Protein AF-A0A969L079-F1 (afdb_monomer_lite)

Structure (mmCIF, N/CA/C/O backbone):
data_AF-A0A969L079-F1
#
_entry.id   AF-A0A969L079-F1
#
loop_
_atom_site.group_PDB
_atom_site.id
_atom_site.type_symbol
_atom_site.label_atom_id
_atom_site.label_alt_id
_atom_site.label_comp_id
_atom_site.label_asym_id
_atom_site.label_entity_id
_atom_site.label_seq_id
_atom_site.pdbx_PDB_ins_code
_atom_site.Cartn_x
_atom_site.Cartn_y
_atom_site.Cartn_z
_atom_site.occupancy
_atom_site.B_iso_or_equiv
_atom_site.auth_seq_id
_atom_site.auth_comp_id
_atom_site.auth_asym_id
_atom_site.auth_atom_id
_atom_site.pdbx_PDB_model_num
ATOM 1 N N . MET A 1 1 ? -13.160 13.237 9.198 1.00 86.50 1 MET A N 1
ATOM 2 C CA . MET A 1 1 ? -13.424 11.814 9.521 1.00 86.50 1 MET A CA 1
ATOM 3 C C . MET A 1 1 ? -12.553 11.489 10.714 1.00 86.50 1 MET A C 1
ATOM 5 O O . MET A 1 1 ? -11.374 11.821 10.632 1.00 86.50 1 MET A O 1
ATOM 9 N N . PRO A 1 2 ? -13.102 10.899 11.785 1.00 93.31 2 PRO A N 1
ATOM 10 C CA . PRO A 1 2 ? -12.310 10.547 12.954 1.00 93.31 2 PRO A CA 1
ATOM 11 C C . PRO A 1 2 ? -11.248 9.489 12.620 1.00 93.31 2 PRO A C 1
ATOM 13 O O . PRO A 1 2 ? -11.439 8.665 11.723 1.00 93.31 2 PRO A O 1
ATOM 16 N N . VAL A 1 3 ? -10.134 9.526 13.346 1.00 96.81 3 VAL A N 1
ATOM 17 C CA . VAL A 1 3 ? -8.986 8.627 13.239 1.00 96.81 3 VAL A CA 1
ATOM 18 C C . VAL A 1 3 ? -8.721 8.031 14.616 1.00 96.81 3 VAL A C 1
ATOM 20 O O . VAL A 1 3 ? -8.557 8.751 15.597 1.00 96.81 3 VAL A O 1
ATOM 23 N N . LEU A 1 4 ? -8.654 6.704 14.679 1.00 97.19 4 LEU A N 1
ATOM 24 C CA . LEU A 1 4 ? -8.263 5.972 15.875 1.00 97.19 4 LEU A CA 1
ATOM 25 C C . LEU A 1 4 ? -6.867 5.373 15.673 1.00 97.19 4 LEU A C 1
ATOM 27 O O . LEU A 1 4 ? -6.672 4.514 14.813 1.00 97.19 4 LEU A O 1
ATOM 31 N N . GLY A 1 5 ? -5.904 5.820 16.474 1.00 97.12 5 GLY A N 1
ATOM 32 C CA . GLY A 1 5 ? -4.627 5.151 16.674 1.00 97.12 5 GLY A CA 1
ATOM 33 C C . GLY A 1 5 ? -4.773 4.025 17.697 1.00 97.12 5 GLY A C 1
ATOM 34 O O . GLY A 1 5 ? -5.276 4.241 18.799 1.00 97.12 5 GLY A O 1
ATOM 35 N N . VAL A 1 6 ? -4.330 2.825 17.328 1.00 96.50 6 VAL A N 1
ATOM 36 C CA . VAL A 1 6 ? -4.337 1.641 18.193 1.00 96.50 6 VAL A CA 1
ATOM 37 C C . VAL A 1 6 ? -2.905 1.161 18.364 1.00 96.50 6 VAL A C 1
ATOM 39 O O . VAL A 1 6 ? -2.195 0.990 17.374 1.00 96.50 6 VAL A O 1
ATOM 42 N N . GLU A 1 7 ? -2.489 0.962 19.607 1.00 95.44 7 GLU A N 1
ATOM 43 C CA . GLU A 1 7 ? -1.141 0.522 19.969 1.00 95.44 7 GLU A CA 1
ATOM 44 C C . GLU A 1 7 ? -1.233 -0.466 21.136 1.00 95.44 7 GLU A C 1
ATOM 46 O O . GLU A 1 7 ? -2.095 -0.317 22.002 1.00 95.44 7 GLU A O 1
ATOM 51 N N . ILE A 1 8 ? -0.388 -1.499 21.126 1.00 93.25 8 ILE A N 1
ATOM 52 C CA . ILE A 1 8 ? -0.413 -2.590 22.110 1.00 93.25 8 ILE A CA 1
ATOM 53 C C . ILE A 1 8 ? 0.400 -2.247 23.360 1.00 93.25 8 ILE A C 1
ATOM 55 O O . ILE A 1 8 ? 0.169 -2.815 24.425 1.00 93.25 8 ILE A O 1
ATOM 59 N N . ASP A 1 9 ? 1.338 -1.312 23.228 1.00 95.25 9 ASP A N 1
ATOM 60 C CA . ASP A 1 9 ? 2.173 -0.820 24.314 1.00 95.25 9 ASP A CA 1
ATOM 61 C C . ASP A 1 9 ? 1.493 0.363 25.044 1.00 95.25 9 ASP A C 1
ATOM 63 O O . ASP A 1 9 ? 1.302 1.434 24.450 1.00 95.25 9 ASP A O 1
ATOM 67 N N . PRO A 1 10 ? 1.137 0.216 26.336 1.00 97.25 10 PRO A N 1
ATOM 68 C CA . PRO A 1 10 ? 0.468 1.269 27.094 1.00 97.25 10 PRO A CA 1
ATOM 69 C C . PRO A 1 10 ? 1.315 2.535 27.271 1.00 97.25 10 PRO A C 1
ATOM 71 O O . PRO A 1 10 ? 0.745 3.627 27.305 1.00 97.25 10 PRO A O 1
ATOM 74 N N . GLU A 1 11 ? 2.646 2.436 27.336 1.00 98.12 11 GLU A N 1
ATOM 75 C CA . GLU A 1 11 ? 3.514 3.614 27.456 1.00 98.12 11 GLU A CA 1
ATOM 76 C C . GLU A 1 11 ? 3.496 4.432 26.164 1.00 98.12 11 GLU A C 1
ATOM 78 O O . GLU A 1 11 ? 3.397 5.661 26.190 1.00 98.12 11 GLU A O 1
ATOM 83 N N . ARG A 1 12 ? 3.508 3.760 25.007 1.00 97.44 12 ARG A N 1
ATOM 84 C CA . ARG A 1 12 ? 3.386 4.438 23.707 1.00 97.44 12 ARG A CA 1
ATOM 85 C C . ARG A 1 12 ? 2.024 5.090 23.523 1.00 97.44 12 ARG A C 1
ATOM 87 O O . ARG A 1 12 ? 1.959 6.193 22.984 1.00 97.44 12 ARG A O 1
ATOM 94 N N . VAL A 1 13 ? 0.950 4.453 23.996 1.00 98.00 13 VAL A N 1
ATOM 95 C CA . VAL A 1 13 ? -0.383 5.076 24.017 1.00 98.00 13 VAL A CA 1
ATOM 96 C C . VAL A 1 13 ? -0.358 6.333 24.882 1.00 98.00 13 VAL A C 1
ATOM 98 O O . VAL A 1 13 ? -0.816 7.378 24.426 1.00 98.00 13 VAL A O 1
ATOM 101 N N . ALA A 1 14 ? 0.210 6.267 26.090 1.00 98.12 14 ALA A N 1
ATOM 102 C CA . ALA A 1 14 ? 0.326 7.419 26.981 1.00 98.12 14 ALA A CA 1
ATOM 103 C C . ALA A 1 14 ? 1.116 8.574 26.339 1.00 98.12 14 ALA A C 1
ATOM 105 O O . ALA A 1 14 ? 0.665 9.717 26.389 1.00 98.12 14 ALA A O 1
ATOM 106 N N . HIS A 1 15 ? 2.230 8.284 25.660 1.00 98.25 15 HIS A N 1
ATOM 107 C CA . HIS A 1 15 ? 2.995 9.284 24.905 1.00 98.25 15 HIS A CA 1
ATOM 108 C C . HIS A 1 15 ? 2.244 9.860 23.697 1.00 98.25 15 HIS A C 1
ATOM 110 O O . HIS A 1 15 ? 2.542 10.976 23.274 1.00 98.25 15 HIS A O 1
ATOM 116 N N . ALA A 1 16 ? 1.280 9.127 23.135 1.00 97.69 16 ALA A N 1
ATOM 117 C CA . ALA A 1 16 ? 0.459 9.601 22.027 1.00 97.69 16 ALA A CA 1
ATOM 118 C C . ALA A 1 16 ? -0.700 10.506 22.483 1.00 97.69 16 ALA A C 1
ATOM 120 O O . ALA A 1 16 ? -1.115 11.378 21.721 1.00 97.69 16 ALA A O 1
ATOM 121 N N . GLN A 1 17 ? -1.198 10.351 23.719 1.00 97.88 17 GLN A N 1
ATOM 122 C CA . GLN A 1 17 ? -2.367 11.100 24.206 1.00 97.88 17 GLN A CA 1
ATOM 123 C C . GLN A 1 17 ? -2.266 12.631 24.087 1.00 97.88 17 GLN A C 1
ATOM 125 O O . GLN A 1 17 ? -3.273 13.240 23.729 1.00 97.88 17 GLN A O 1
ATOM 130 N N . PRO A 1 18 ? -1.109 13.288 24.307 1.00 98.31 18 PRO A N 1
ATOM 131 C CA . PRO A 1 18 ? -0.985 14.735 24.110 1.00 98.31 18 PRO A CA 1
ATOM 132 C C . PRO A 1 18 ? -1.272 15.218 22.679 1.00 98.31 18 PRO A C 1
ATOM 134 O O . PRO A 1 18 ? -1.503 16.407 22.478 1.00 98.31 18 PRO A O 1
ATOM 137 N N . TYR A 1 19 ? -1.246 14.319 21.690 1.00 97.75 19 TYR A N 1
ATOM 138 C CA . TYR A 1 19 ? -1.546 14.613 20.287 1.00 97.75 19 TYR A CA 1
ATOM 139 C C . TYR A 1 19 ? -2.993 14.274 19.896 1.00 97.75 19 TYR A C 1
ATOM 141 O O . TYR A 1 19 ? -3.340 14.371 18.719 1.00 97.75 19 TYR A O 1
ATOM 149 N N . ALA A 1 20 ? -3.824 13.829 20.844 1.00 97.88 20 ALA A N 1
ATOM 150 C CA . ALA A 1 20 ? -5.244 13.615 20.606 1.00 97.88 20 ALA A CA 1
ATOM 151 C C . ALA A 1 20 ? -5.965 14.956 20.394 1.00 97.88 20 ALA A C 1
ATOM 153 O O . ALA A 1 20 ? -5.613 15.977 20.986 1.00 97.88 20 ALA A O 1
ATOM 154 N N . ASP A 1 21 ? -7.003 14.943 19.565 1.00 96.69 21 ASP A N 1
ATOM 155 C CA . ASP A 1 21 ? -7.842 16.109 19.301 1.00 96.69 21 ASP A CA 1
ATOM 156 C C . ASP A 1 21 ? -9.308 15.693 19.099 1.00 96.69 21 ASP A C 1
ATOM 158 O O . ASP A 1 21 ? -9.695 14.554 19.354 1.00 96.69 21 ASP A O 1
ATOM 162 N N . ALA A 1 22 ? -10.154 16.620 18.642 1.00 94.19 22 ALA A N 1
ATOM 163 C CA . ALA A 1 22 ? -11.579 16.362 18.433 1.00 94.19 22 ALA A CA 1
ATOM 164 C C . ALA A 1 22 ? -11.879 15.238 17.416 1.00 94.19 22 ALA A C 1
ATOM 166 O O . ALA A 1 22 ? -12.997 14.727 17.382 1.00 94.19 22 ALA A O 1
ATOM 167 N N . GLN A 1 23 ? -10.920 14.878 16.559 1.00 94.88 23 GLN A N 1
ATOM 168 C CA . GLN A 1 23 ? -11.058 13.825 15.554 1.00 94.88 23 GLN A CA 1
ATOM 169 C C . GLN A 1 23 ? -10.020 12.706 15.699 1.00 94.88 23 GLN A C 1
ATOM 171 O O . GLN A 1 23 ? -10.188 11.679 15.049 1.00 94.88 23 GLN A O 1
ATOM 176 N N . THR A 1 24 ? -8.984 12.864 16.516 1.00 97.19 24 THR A N 1
ATOM 177 C CA . THR A 1 24 ? -7.870 11.922 16.643 1.00 97.19 24 THR A CA 1
ATOM 178 C C . THR A 1 24 ? -7.829 11.345 18.046 1.00 97.19 24 THR A C 1
ATOM 180 O O . THR A 1 24 ? -7.663 12.071 19.022 1.00 97.19 24 THR A O 1
ATOM 183 N N . PHE A 1 25 ? -7.933 10.024 18.141 1.00 96.88 25 PHE A N 1
ATOM 184 C CA . PHE A 1 25 ? -7.983 9.294 19.404 1.00 96.88 25 PHE A CA 1
ATOM 185 C C . PHE A 1 25 ? -6.863 8.260 19.462 1.00 96.88 25 PHE A C 1
ATOM 187 O O . PHE A 1 25 ? -6.510 7.681 18.436 1.00 96.88 25 PHE A O 1
ATOM 194 N N . PHE A 1 26 ? -6.362 7.961 20.660 1.00 98.00 26 PHE A N 1
ATOM 195 C CA . PHE A 1 26 ? -5.399 6.881 20.883 1.00 98.00 26 PHE A CA 1
ATOM 196 C C . PHE A 1 26 ? -5.917 5.921 21.947 1.00 98.00 26 PHE A C 1
ATOM 198 O O . PHE A 1 26 ? -6.342 6.348 23.024 1.00 98.00 26 PHE A O 1
ATOM 205 N N . ARG A 1 27 ? -5.902 4.619 21.648 1.00 97.69 27 ARG A N 1
ATOM 206 C CA . ARG A 1 27 ? -6.380 3.578 22.564 1.00 97.69 27 ARG A CA 1
ATOM 207 C C . ARG A 1 27 ? -5.451 2.374 22.578 1.00 97.69 27 ARG A C 1
ATOM 209 O O . ARG A 1 27 ? -4.903 1.982 21.550 1.00 97.69 27 ARG A O 1
ATOM 216 N N . LEU A 1 28 ? -5.338 1.771 23.757 1.00 97.38 28 LEU A N 1
ATOM 217 C CA . LEU A 1 28 ? -4.648 0.503 23.950 1.00 97.38 28 LEU A CA 1
ATOM 218 C C . LEU A 1 28 ? -5.419 -0.620 23.249 1.00 97.38 28 LEU A C 1
ATOM 220 O O . LEU A 1 28 ? -6.615 -0.792 23.487 1.00 97.38 28 LEU A O 1
ATOM 224 N N . GLY A 1 29 ? -4.744 -1.382 22.395 1.00 93.50 29 GLY A N 1
ATOM 225 C CA . GLY A 1 29 ? -5.343 -2.510 21.693 1.00 93.50 29 GLY A CA 1
ATOM 226 C C . GLY A 1 29 ? -4.406 -3.171 20.687 1.00 93.50 29 GLY A C 1
ATOM 227 O O . GLY A 1 29 ? -3.268 -2.761 20.491 1.00 93.50 29 GLY A O 1
ATOM 228 N N . GLY A 1 30 ? -4.906 -4.212 20.028 1.00 89.06 30 GLY A N 1
ATOM 229 C CA . GLY A 1 30 ? -4.181 -4.941 18.985 1.00 89.06 30 GLY A CA 1
ATOM 230 C C . GLY A 1 30 ? -5.127 -5.330 17.857 1.00 89.06 30 GLY A C 1
ATOM 231 O O . GLY A 1 30 ? -5.983 -4.542 17.468 1.00 89.06 30 GLY A O 1
ATOM 232 N N . PHE A 1 31 ? -5.042 -6.568 17.365 1.00 87.50 31 PHE A N 1
ATOM 233 C CA . PHE A 1 31 ? -5.982 -7.066 16.347 1.00 87.50 31 PHE A CA 1
ATOM 234 C C . PHE A 1 31 ? -7.429 -7.207 16.847 1.00 87.50 31 PHE A C 1
ATOM 236 O O . PHE A 1 31 ? -8.354 -7.259 16.042 1.00 87.50 31 PHE A O 1
ATOM 243 N N . ASN A 1 32 ? -7.636 -7.252 18.166 1.00 88.62 32 ASN A N 1
ATOM 244 C CA . ASN A 1 32 ? -8.938 -7.001 18.778 1.00 88.62 32 ASN A CA 1
ATOM 245 C C . ASN A 1 32 ? -9.073 -5.483 18.970 1.00 88.62 32 ASN A C 1
ATOM 247 O O . ASN A 1 32 ? -8.530 -4.937 19.934 1.00 88.62 32 ASN A O 1
ATOM 251 N N . LEU A 1 33 ? -9.699 -4.800 18.007 1.00 91.94 33 LEU A N 1
ATOM 252 C CA . LEU A 1 33 ? -9.734 -3.338 18.003 1.00 91.94 33 LEU A CA 1
ATOM 253 C C . LEU A 1 33 ? -10.554 -2.798 19.189 1.00 91.94 33 LEU A C 1
ATOM 255 O O . LEU A 1 33 ? -11.664 -3.283 19.425 1.00 91.94 33 LEU A O 1
ATOM 259 N N . PRO A 1 34 ? -10.075 -1.751 19.886 1.00 94.88 34 PRO A N 1
ATOM 260 C CA . PRO A 1 34 ? -10.764 -1.131 21.016 1.00 94.88 34 PRO A CA 1
ATOM 261 C C . PRO A 1 34 ? -11.832 -0.132 20.536 1.00 94.88 34 PRO A C 1
ATOM 263 O O . PRO A 1 34 ? -11.814 1.052 20.899 1.00 94.88 34 PRO A O 1
ATOM 266 N N . LEU A 1 35 ? -12.733 -0.595 19.666 1.00 94.38 35 LEU A N 1
ATOM 267 C CA . LEU A 1 35 ? -13.869 0.198 19.208 1.00 94.38 35 LEU A CA 1
ATOM 268 C C . LEU A 1 35 ? -14.876 0.376 20.346 1.00 94.38 35 LEU A C 1
ATOM 270 O O . LEU A 1 35 ? -15.144 -0.544 21.118 1.00 94.38 35 LEU A O 1
ATOM 274 N N . GLN A 1 36 ? -15.420 1.579 20.446 1.00 94.19 36 GLN A N 1
ATOM 275 C CA . GLN A 1 36 ? -16.371 1.988 21.471 1.00 94.19 36 GLN A CA 1
ATOM 276 C C . GLN A 1 36 ? -17.714 2.356 20.834 1.00 94.19 36 GLN A C 1
ATOM 278 O O . GLN A 1 36 ? -17.947 2.139 19.645 1.00 94.19 36 GLN A O 1
ATOM 283 N N . LYS A 1 37 ? -18.622 2.894 21.645 1.00 92.44 37 LYS A N 1
ATOM 284 C CA . LYS A 1 37 ? -19.821 3.574 21.163 1.00 92.44 37 LYS A CA 1
ATOM 285 C C . LYS A 1 37 ? -19.599 5.079 21.236 1.00 92.44 37 LYS A C 1
ATOM 287 O O . LYS A 1 37 ? -19.011 5.566 22.201 1.00 92.44 37 LYS A O 1
ATOM 292 N N . TRP A 1 38 ? -20.087 5.799 20.238 1.00 88.44 38 TRP A N 1
ATOM 293 C CA . TRP A 1 38 ? -20.187 7.252 20.269 1.00 88.44 38 TRP A CA 1
ATOM 294 C C . TRP A 1 38 ? -21.183 7.712 21.354 1.00 88.44 38 TRP A C 1
ATOM 296 O O . TRP A 1 38 ? -21.995 6.905 21.818 1.00 88.44 38 TRP A O 1
ATOM 306 N N . PRO A 1 39 ? -21.168 9.000 21.764 1.00 88.69 39 PRO A N 1
ATOM 307 C CA . PRO A 1 39 ? -22.106 9.529 22.763 1.00 88.69 39 PRO A CA 1
ATOM 308 C C . PRO A 1 39 ? -23.590 9.362 22.403 1.00 88.69 39 PRO A C 1
ATOM 310 O O . PRO A 1 39 ? -24.433 9.306 23.291 1.00 88.69 39 PRO A O 1
ATOM 313 N N . ASP A 1 40 ? -23.909 9.256 21.111 1.00 91.81 40 ASP A N 1
ATOM 314 C CA . ASP A 1 40 ? -25.256 8.983 20.595 1.00 91.81 40 ASP A CA 1
ATOM 315 C C . ASP A 1 40 ? -25.659 7.492 20.668 1.00 91.81 40 ASP A C 1
ATOM 317 O O . ASP A 1 40 ? -26.755 7.113 20.253 1.00 91.81 40 ASP A O 1
ATOM 321 N N . GLY A 1 41 ? -24.782 6.635 21.199 1.00 92.56 41 GLY A N 1
ATOM 322 C CA . GLY A 1 41 ? -24.996 5.202 21.378 1.00 92.56 41 GLY A CA 1
ATOM 323 C C . GLY A 1 41 ? -24.653 4.339 20.161 1.00 92.56 41 GLY A C 1
ATOM 324 O O . GLY A 1 41 ? -24.681 3.108 20.285 1.00 92.56 41 GLY A O 1
ATOM 325 N N . GLN A 1 42 ? -24.301 4.929 19.015 1.00 91.12 42 GLN A N 1
ATOM 326 C CA . GLN A 1 42 ? -23.922 4.172 17.820 1.00 91.12 42 GLN A CA 1
ATOM 327 C C . GLN A 1 42 ? -22.535 3.537 17.983 1.00 91.12 42 GLN A C 1
ATOM 329 O O . GLN A 1 42 ? -21.631 4.177 18.524 1.00 91.12 42 GLN A O 1
ATOM 334 N N . PRO A 1 43 ? -22.319 2.292 17.520 1.00 90.75 43 PRO A N 1
ATOM 335 C CA . PRO A 1 43 ? -20.993 1.694 17.534 1.00 90.75 43 PRO A CA 1
ATOM 336 C C . PRO A 1 43 ? -20.061 2.444 16.580 1.00 90.75 43 PRO A C 1
ATOM 338 O O . PRO A 1 43 ? -20.444 2.857 15.482 1.00 90.75 43 PRO A O 1
ATOM 341 N N . GLU A 1 44 ? -18.807 2.584 16.979 1.00 93.44 44 GLU A N 1
ATOM 342 C CA . GLU A 1 44 ? -17.754 2.989 16.065 1.00 93.44 44 GLU A CA 1
ATOM 343 C C . GLU A 1 44 ? -17.583 1.958 14.952 1.00 93.44 44 GLU A C 1
ATOM 345 O O . GLU A 1 44 ? -17.724 0.751 15.151 1.00 93.44 44 GLU A O 1
ATOM 350 N N . THR A 1 45 ? -17.250 2.443 13.760 1.00 90.62 45 THR A N 1
ATOM 351 C CA . THR A 1 45 ? -17.076 1.607 12.574 1.00 90.62 45 THR A CA 1
ATOM 352 C C . THR A 1 45 ? -15.831 2.029 11.808 1.00 90.62 45 THR A C 1
ATOM 354 O O . THR A 1 45 ? -15.450 3.202 11.806 1.00 90.62 45 THR A O 1
ATOM 357 N N . VAL A 1 46 ? -15.174 1.076 11.142 1.00 95.19 46 VAL A N 1
ATOM 358 C CA . VAL A 1 46 ? -13.935 1.336 10.400 1.00 95.19 46 VAL A CA 1
ATOM 359 C C . VAL A 1 46 ? -14.210 1.296 8.904 1.00 95.19 46 VAL A C 1
ATOM 361 O O . VAL A 1 46 ? -14.584 0.266 8.360 1.00 95.19 46 VAL A O 1
ATOM 364 N N . ARG A 1 47 ? -14.001 2.406 8.192 1.00 96.12 47 ARG A N 1
ATOM 365 C CA . ARG A 1 47 ? -14.117 2.433 6.718 1.00 96.12 47 ARG A CA 1
ATOM 366 C C . ARG A 1 47 ? -12.779 2.219 6.005 1.00 96.12 47 ARG A C 1
ATOM 368 O O . ARG A 1 47 ? -12.752 1.791 4.853 1.00 96.12 47 ARG A O 1
ATOM 375 N N . LEU A 1 48 ? -11.680 2.540 6.681 1.00 97.06 48 LEU A N 1
ATOM 376 C CA . LEU A 1 48 ? -10.316 2.396 6.194 1.00 97.06 48 LEU A CA 1
ATOM 377 C C . LEU A 1 48 ? -9.408 2.055 7.374 1.00 97.06 48 LEU A C 1
ATOM 379 O O . LEU A 1 48 ? -9.419 2.756 8.382 1.00 97.06 48 LEU A O 1
ATOM 383 N N . MET A 1 49 ? -8.593 1.024 7.210 1.00 96.19 49 MET A N 1
ATOM 384 C CA . MET A 1 49 ? -7.564 0.623 8.156 1.00 96.19 49 MET A CA 1
ATOM 385 C C . MET A 1 49 ? -6.192 0.704 7.498 1.00 96.19 49 MET A C 1
ATOM 387 O O . MET A 1 49 ? -6.025 0.284 6.355 1.00 96.19 49 MET A O 1
ATOM 391 N N . ARG A 1 50 ? -5.202 1.219 8.229 1.00 95.81 50 ARG A N 1
ATOM 392 C CA . ARG A 1 50 ? -3.796 1.219 7.815 1.00 95.81 50 ARG A CA 1
ATOM 393 C C . ARG A 1 50 ? -2.966 0.453 8.840 1.00 95.81 50 ARG A C 1
ATOM 395 O O . ARG A 1 50 ? -2.868 0.900 9.977 1.00 95.81 50 ARG A O 1
ATOM 402 N N . ALA A 1 51 ? -2.318 -0.629 8.419 1.00 93.25 51 ALA A N 1
ATOM 403 C CA . ALA A 1 51 ? -1.468 -1.463 9.266 1.00 93.25 51 ALA A CA 1
ATOM 404 C C . ALA A 1 51 ? -0.078 -1.612 8.631 1.00 93.25 51 ALA A C 1
ATOM 406 O O . ALA A 1 51 ? 0.121 -2.429 7.738 1.00 93.25 51 ALA A O 1
ATOM 407 N N . PHE A 1 52 ? 0.889 -0.799 9.062 1.00 93.62 52 PHE A N 1
ATOM 408 C CA . PHE A 1 52 ? 2.257 -0.844 8.534 1.00 93.62 52 PHE A CA 1
ATOM 409 C C . PHE A 1 52 ? 3.220 -1.427 9.558 1.00 93.62 52 PHE A C 1
ATOM 411 O O . PHE A 1 52 ? 3.209 -1.016 10.713 1.00 93.62 52 PHE A O 1
ATOM 418 N N . ASN A 1 53 ? 4.080 -2.347 9.118 1.00 91.19 53 ASN A N 1
ATOM 419 C CA . ASN A 1 53 ? 5.140 -2.969 9.923 1.00 91.19 53 ASN A CA 1
ATOM 420 C C . ASN A 1 53 ? 4.642 -3.790 11.130 1.00 91.19 53 ASN A C 1
ATOM 422 O O . ASN A 1 53 ? 5.455 -4.230 11.935 1.00 91.19 53 ASN A O 1
ATOM 426 N N . VAL A 1 54 ? 3.334 -4.042 11.229 1.00 86.06 54 VAL A N 1
ATOM 427 C CA . VAL A 1 54 ? 2.715 -4.770 12.349 1.00 86.06 54 VAL A CA 1
ATOM 428 C C . VAL A 1 54 ? 2.912 -6.285 12.212 1.00 86.06 54 VAL A C 1
ATOM 430 O O . VAL A 1 54 ? 3.181 -6.975 13.187 1.00 86.06 54 VAL A O 1
ATOM 433 N N . LEU A 1 55 ? 2.810 -6.818 10.992 1.00 76.19 55 LEU A N 1
ATOM 434 C CA . LEU A 1 55 ? 2.678 -8.266 10.762 1.00 76.19 55 LEU A CA 1
ATOM 435 C C . LEU A 1 55 ? 3.994 -8.997 10.510 1.00 76.19 55 LEU A C 1
ATOM 437 O O . LEU A 1 55 ? 4.007 -10.218 10.409 1.00 76.19 55 LEU A O 1
ATOM 441 N N . ARG A 1 56 ? 5.114 -8.273 10.427 1.00 71.31 56 ARG A N 1
ATOM 442 C CA . ARG A 1 56 ? 6.424 -8.854 10.083 1.00 71.31 56 ARG A CA 1
ATOM 443 C C . ARG A 1 56 ? 6.888 -9.937 11.043 1.00 71.31 56 ARG A C 1
ATOM 445 O O . ARG A 1 56 ? 7.633 -10.820 10.642 1.00 71.31 56 ARG A O 1
ATOM 452 N N . GLN A 1 57 ? 6.496 -9.808 12.304 1.00 69.12 57 GLN A N 1
ATOM 453 C CA . GLN A 1 57 ? 6.965 -10.656 13.394 1.00 69.12 57 GLN A CA 1
ATOM 454 C C . GLN A 1 57 ? 6.059 -11.873 13.623 1.00 69.12 57 GLN A C 1
ATOM 456 O O . GLN A 1 57 ? 6.404 -12.741 14.414 1.00 69.12 57 GLN A O 1
ATOM 461 N N . TYR A 1 58 ? 4.909 -11.940 12.947 1.00 69.75 58 TYR A N 1
ATOM 462 C CA . TYR A 1 58 ? 3.950 -13.030 13.099 1.00 69.75 58 TYR A CA 1
ATOM 463 C C . TYR A 1 58 ? 4.19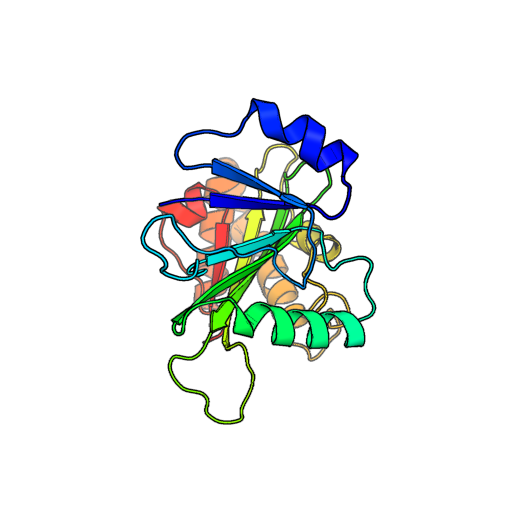2 -14.102 12.049 1.00 69.75 58 TYR A C 1
ATOM 465 O O . TYR A 1 58 ? 4.441 -13.775 10.891 1.00 69.75 58 TYR A O 1
ATOM 473 N N . GLU A 1 59 ? 4.056 -15.374 12.419 1.00 67.62 59 GLU A N 1
ATOM 474 C CA . GLU A 1 59 ? 4.029 -16.487 11.465 1.00 67.62 59 GLU A CA 1
ATOM 475 C C . GLU A 1 59 ? 2.875 -16.350 10.457 1.00 67.62 59 GLU A C 1
ATOM 477 O O . GLU A 1 59 ? 1.870 -15.703 10.740 1.00 67.62 59 GLU A O 1
ATOM 482 N N . GLU A 1 60 ? 3.017 -16.910 9.251 1.00 66.88 60 GLU A N 1
ATOM 483 C CA . GLU A 1 60 ? 2.049 -16.689 8.153 1.00 66.88 60 GLU A CA 1
ATOM 484 C C . GLU A 1 60 ? 0.621 -17.122 8.535 1.00 66.88 60 GLU A C 1
ATOM 486 O O . GLU A 1 60 ? -0.346 -16.410 8.263 1.00 66.88 60 GLU A O 1
ATOM 491 N N . SER A 1 61 ? 0.491 -18.223 9.279 1.00 66.62 61 SER A N 1
ATOM 492 C CA . SER A 1 61 ? -0.786 -18.702 9.827 1.00 66.62 61 SER A CA 1
ATOM 493 C C . SER A 1 61 ? -1.419 -17.731 10.838 1.00 66.62 61 SER A C 1
ATOM 495 O O . SER A 1 61 ? -2.644 -17.594 10.899 1.00 66.62 61 SER A O 1
ATOM 497 N N . ALA A 1 62 ? -0.603 -17.001 11.602 1.00 71.12 62 ALA A N 1
ATOM 498 C CA . ALA A 1 62 ? -1.074 -15.982 12.536 1.00 71.12 62 ALA A CA 1
ATOM 499 C C . ALA A 1 62 ? -1.494 -14.686 11.815 1.00 71.12 62 ALA A C 1
ATOM 501 O O . ALA A 1 62 ? -2.402 -13.995 12.275 1.00 71.12 62 ALA A O 1
ATOM 502 N N . VAL A 1 63 ? -0.901 -14.383 10.653 1.00 72.94 63 VAL A N 1
ATOM 503 C CA . VAL A 1 63 ? -1.306 -13.244 9.809 1.00 72.94 63 VAL A CA 1
ATOM 504 C C . VAL A 1 63 ? -2.7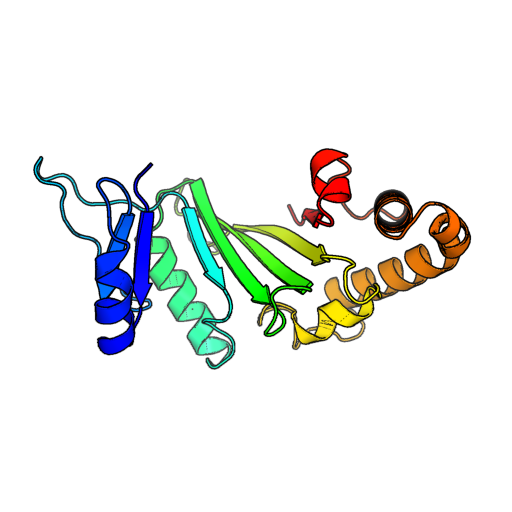16 -13.444 9.253 1.00 72.94 63 VAL A C 1
ATOM 506 O O . VAL A 1 63 ? -3.519 -12.513 9.282 1.00 72.94 63 VAL A O 1
ATOM 509 N N . PHE A 1 64 ? -3.042 -14.656 8.796 1.00 76.44 64 PHE A N 1
ATOM 510 C CA . PHE A 1 64 ? -4.356 -14.942 8.218 1.00 76.44 64 PHE A CA 1
ATOM 511 C C . PHE A 1 64 ? -5.487 -14.784 9.245 1.00 76.44 64 PHE A C 1
ATOM 513 O O . PHE A 1 64 ? -6.429 -14.028 9.019 1.00 76.44 64 PHE A O 1
ATOM 520 N N . SER A 1 65 ? -5.349 -15.398 10.424 1.00 80.62 65 SER A N 1
ATOM 521 C CA . SER A 1 65 ? -6.353 -15.263 11.493 1.00 80.62 65 SER A CA 1
ATOM 522 C C . SER A 1 65 ? -6.494 -13.820 12.003 1.00 80.62 65 SER A C 1
ATOM 524 O O . SER A 1 65 ? -7.595 -13.381 12.351 1.00 80.62 65 SER A O 1
ATOM 526 N N . ALA A 1 66 ? -5.408 -13.038 12.004 1.00 82.38 66 ALA A N 1
ATOM 527 C CA . ALA A 1 66 ? -5.467 -11.608 12.290 1.00 82.38 66 ALA A CA 1
ATOM 528 C C . ALA A 1 66 ? -6.258 -10.840 11.216 1.00 82.38 66 ALA A C 1
ATOM 530 O O . ALA A 1 66 ? -7.084 -9.996 11.561 1.00 82.38 66 ALA A O 1
ATOM 531 N N . TYR A 1 67 ? -6.063 -11.141 9.929 1.00 84.06 67 TYR A N 1
ATOM 532 C CA . TYR A 1 67 ? -6.813 -10.521 8.831 1.00 84.06 67 TYR A CA 1
ATOM 533 C C . TYR A 1 67 ? -8.309 -10.794 8.908 1.00 84.06 67 TYR A C 1
ATOM 535 O O . TYR A 1 67 ? -9.100 -9.860 8.759 1.00 84.06 67 TYR A O 1
ATOM 543 N N . GLU A 1 68 ? -8.699 -12.043 9.153 1.00 86.19 68 GLU A N 1
ATOM 544 C CA . GLU A 1 68 ? -10.107 -12.407 9.316 1.00 86.19 68 GLU A CA 1
ATOM 545 C C . GLU A 1 68 ? -10.728 -11.636 10.479 1.00 86.19 68 GLU A C 1
ATOM 547 O O . GLU A 1 68 ? -11.790 -11.028 10.342 1.00 86.19 68 GLU A O 1
ATOM 552 N N . ARG A 1 69 ? -10.028 -11.565 11.616 1.00 88.38 69 ARG A N 1
ATOM 553 C CA . ARG A 1 69 ? -10.481 -10.792 12.775 1.00 88.38 69 ARG A CA 1
ATOM 554 C C . ARG A 1 69 ? -10.648 -9.310 12.445 1.00 88.38 69 ARG A C 1
ATOM 556 O O . ARG A 1 69 ? -11.684 -8.739 12.770 1.00 88.38 69 ARG A O 1
ATOM 563 N N . LEU A 1 70 ? -9.674 -8.695 11.772 1.00 89.62 70 LEU A N 1
ATOM 564 C CA . LEU A 1 70 ? -9.740 -7.281 11.401 1.00 89.62 70 LEU A CA 1
ATOM 565 C C . LEU A 1 70 ? -10.935 -6.972 10.489 1.00 89.62 70 LEU A C 1
ATOM 567 O O . LEU A 1 70 ? -11.559 -5.921 10.643 1.00 89.62 70 LEU A O 1
ATOM 571 N N . ALA A 1 71 ? -11.292 -7.884 9.582 1.00 90.00 71 ALA A N 1
ATOM 572 C CA . ALA A 1 71 ? -12.409 -7.691 8.660 1.00 90.00 71 ALA A CA 1
ATOM 573 C C . ALA A 1 71 ? -13.760 -7.511 9.361 1.00 90.00 71 ALA A C 1
ATOM 575 O O . ALA A 1 71 ? -14.610 -6.780 8.856 1.00 90.00 71 ALA A O 1
ATOM 576 N N . HIS A 1 72 ? -13.946 -8.109 10.542 1.00 88.25 72 HIS A N 1
ATOM 577 C CA . HIS A 1 72 ? -15.175 -7.962 11.324 1.00 88.25 72 HIS A CA 1
ATOM 578 C C . HIS A 1 72 ? -15.414 -6.518 11.791 1.00 88.25 72 HIS A C 1
ATOM 580 O O . HIS A 1 72 ? -16.561 -6.119 11.981 1.00 88.25 72 HIS A O 1
ATOM 586 N N . TYR A 1 73 ? -14.354 -5.719 11.944 1.00 90.62 73 TYR A N 1
ATOM 587 C CA . TYR A 1 73 ? -14.460 -4.313 12.350 1.00 90.62 73 TYR A CA 1
ATOM 588 C C . TYR A 1 73 ? -14.597 -3.347 11.172 1.00 90.62 73 TYR A C 1
ATOM 590 O O . TYR A 1 73 ? -15.033 -2.205 11.346 1.00 90.62 73 TYR A O 1
ATOM 598 N N . VAL A 1 74 ? -14.182 -3.773 9.978 1.00 93.44 74 VAL A N 1
ATOM 599 C CA . VAL A 1 74 ? -14.213 -2.935 8.779 1.00 93.44 74 VAL A CA 1
ATOM 600 C C . VAL A 1 74 ? -15.590 -3.025 8.144 1.00 93.44 74 VAL A C 1
ATOM 602 O O . VAL A 1 74 ? -16.106 -4.114 7.956 1.00 93.44 74 VAL A O 1
ATOM 605 N N . LEU A 1 75 ? -16.208 -1.901 7.798 1.00 94.56 75 LEU A N 1
ATOM 606 C CA . LEU A 1 75 ? -17.496 -1.857 7.105 1.00 94.56 75 LEU A CA 1
ATOM 607 C C . LEU A 1 75 ? -17.439 -2.609 5.765 1.00 94.56 75 LEU A C 1
ATOM 609 O O . LEU A 1 75 ? -16.380 -2.621 5.130 1.00 94.56 75 LEU A O 1
ATOM 613 N N . PRO A 1 76 ? -18.557 -3.186 5.283 1.00 93.69 76 PRO A N 1
ATOM 614 C CA . PRO A 1 76 ? -18.616 -3.733 3.930 1.00 93.69 76 PRO A CA 1
ATOM 615 C C . PRO A 1 76 ? -18.179 -2.682 2.899 1.00 93.69 76 PRO A C 1
ATOM 617 O O . PRO A 1 76 ? -18.535 -1.505 2.998 1.00 93.69 76 PRO A O 1
ATOM 620 N N . GLY A 1 77 ? -17.341 -3.080 1.942 1.00 94.62 77 GLY A N 1
ATOM 621 C CA . GLY A 1 77 ? -16.716 -2.171 0.976 1.00 94.62 77 GLY A CA 1
ATOM 622 C C . GLY A 1 77 ? -15.572 -1.311 1.535 1.00 94.62 77 GLY A C 1
ATOM 623 O O . GLY A 1 77 ? -14.968 -0.548 0.776 1.00 94.62 77 GLY A O 1
ATOM 624 N N . GLY A 1 78 ? -15.259 -1.410 2.829 1.00 96.25 78 GLY A N 1
ATOM 625 C CA . GLY A 1 78 ? -14.132 -0.735 3.466 1.00 96.25 78 GLY A CA 1
ATOM 626 C C . GLY A 1 78 ? -12.777 -1.305 3.042 1.00 96.25 78 GLY A C 1
ATOM 627 O O . GLY A 1 78 ? -12.691 -2.373 2.437 1.00 96.25 78 GLY A O 1
ATOM 628 N N . LEU A 1 79 ? -11.711 -0.563 3.339 1.00 96.94 79 LEU A N 1
ATOM 629 C CA . LEU A 1 79 ? -10.353 -0.875 2.891 1.00 96.94 79 LEU A CA 1
ATOM 630 C C . LEU A 1 79 ? -9.428 -1.260 4.045 1.00 96.94 79 LEU A C 1
ATOM 632 O O . LEU A 1 79 ? -9.455 -0.638 5.106 1.00 96.94 79 LEU A O 1
ATOM 636 N N . LEU A 1 80 ? -8.534 -2.206 3.781 1.00 95.75 80 LEU A N 1
ATOM 637 C CA . LEU A 1 80 ? -7.332 -2.460 4.564 1.00 95.75 80 LEU A CA 1
ATOM 638 C C . LEU A 1 80 ? -6.110 -2.169 3.686 1.00 95.75 80 LEU A C 1
ATOM 640 O O . LEU A 1 80 ? -5.931 -2.772 2.632 1.00 95.75 80 LEU A O 1
ATOM 644 N N . ILE A 1 81 ? -5.276 -1.229 4.126 1.00 96.75 81 ILE A N 1
ATOM 645 C CA . ILE A 1 81 ? -3.958 -0.966 3.554 1.00 96.75 81 ILE A CA 1
ATOM 646 C C . ILE A 1 81 ? -2.926 -1.550 4.511 1.00 96.75 81 ILE A C 1
ATOM 648 O O . ILE A 1 81 ? -2.633 -0.970 5.562 1.00 96.75 81 ILE A O 1
ATOM 652 N N . GLU A 1 82 ? -2.390 -2.705 4.149 1.00 94.06 82 GLU A N 1
ATOM 653 C CA . GLU A 1 82 ? -1.377 -3.405 4.927 1.00 94.06 82 GLU A CA 1
ATOM 654 C C . GLU A 1 82 ? -0.045 -3.337 4.202 1.00 94.06 82 GLU A C 1
ATOM 656 O O . GLU A 1 82 ? 0.008 -3.540 2.995 1.00 94.06 82 GLU A O 1
ATOM 661 N N . GLY A 1 83 ? 1.028 -3.004 4.911 1.00 94.75 83 GLY A N 1
ATOM 662 C CA . GLY A 1 83 ? 2.298 -2.799 4.242 1.00 94.75 83 GLY A CA 1
ATOM 663 C C . GLY A 1 83 ? 3.520 -2.825 5.131 1.00 94.75 83 GLY A C 1
ATOM 664 O O . GLY A 1 83 ? 3.476 -2.970 6.353 1.00 94.75 83 GLY A O 1
ATOM 665 N N . THR A 1 84 ? 4.654 -2.683 4.466 1.00 94.62 84 THR A N 1
ATOM 666 C CA . THR A 1 84 ? 5.983 -2.819 5.040 1.00 94.62 84 THR A CA 1
ATOM 667 C C . THR A 1 84 ? 6.870 -1.719 4.441 1.00 94.62 84 THR A C 1
ATOM 669 O O . THR A 1 84 ? 6.860 -1.493 3.235 1.00 94.62 84 THR A O 1
ATOM 672 N N . SER A 1 85 ? 7.586 -0.967 5.286 1.00 95.38 85 SER A N 1
ATOM 673 C CA . SER A 1 85 ? 8.526 0.097 4.899 1.00 95.38 85 SER A CA 1
ATOM 674 C C . SER A 1 85 ? 9.965 -0.156 5.352 1.00 95.38 85 SER A C 1
ATOM 676 O O . SER A 1 85 ? 10.219 -0.855 6.330 1.00 95.38 85 SER A O 1
ATOM 678 N N . ASP A 1 86 ? 10.949 0.487 4.746 1.00 93.31 86 ASP A N 1
ATOM 679 C CA . ASP A 1 86 ? 12.248 0.586 5.417 1.00 93.31 86 ASP A CA 1
ATOM 680 C C . ASP A 1 86 ? 12.116 1.411 6.725 1.00 93.31 86 ASP A C 1
ATOM 682 O O . ASP A 1 86 ? 11.110 2.111 6.921 1.00 93.31 86 ASP A O 1
ATOM 686 N N . PRO A 1 87 ? 13.101 1.353 7.644 1.00 92.50 87 PRO A N 1
ATOM 687 C CA . PRO A 1 87 ? 13.041 2.080 8.919 1.00 92.50 87 PRO A CA 1
ATOM 688 C C . PRO A 1 87 ? 12.850 3.595 8.774 1.00 92.50 87 PRO A C 1
ATOM 690 O O . PRO A 1 87 ? 12.342 4.246 9.681 1.00 92.50 87 PRO A O 1
ATOM 693 N N . PHE A 1 88 ? 13.243 4.163 7.631 1.00 92.25 88 PHE A N 1
ATOM 694 C CA . PHE A 1 88 ? 13.142 5.594 7.356 1.00 92.25 88 PHE A CA 1
ATOM 695 C C . PHE A 1 88 ? 11.909 5.980 6.525 1.00 92.25 88 PHE A C 1
ATOM 697 O O . PHE A 1 88 ? 11.749 7.158 6.201 1.00 92.25 88 PHE A O 1
ATOM 704 N N . GLY A 1 89 ? 11.071 5.018 6.122 1.00 92.75 89 GLY A N 1
ATOM 705 C CA . GLY A 1 89 ? 9.906 5.256 5.262 1.00 92.75 89 GLY A CA 1
ATOM 706 C C . GLY A 1 89 ? 1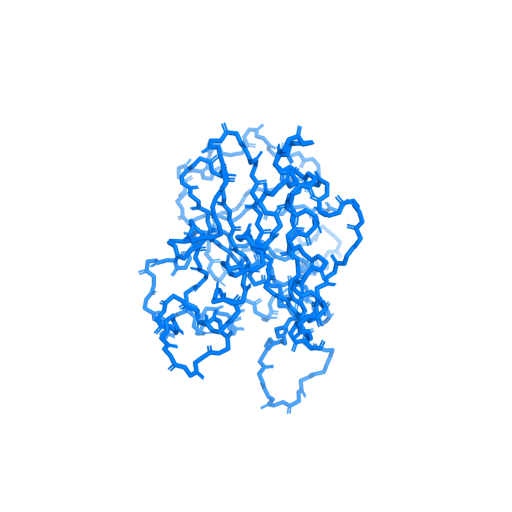0.244 5.782 3.859 1.00 92.75 89 GLY A C 1
ATOM 707 O O . GLY A 1 89 ? 9.394 6.378 3.196 1.00 92.75 89 GLY A O 1
ATOM 708 N N . ARG A 1 90 ? 11.485 5.603 3.398 1.00 94.94 90 ARG A N 1
ATOM 709 C CA . ARG A 1 90 ? 11.961 5.996 2.066 1.00 94.94 90 ARG A CA 1
ATOM 710 C C . ARG A 1 90 ? 11.421 5.085 0.980 1.00 94.94 90 ARG A C 1
ATOM 712 O O . ARG A 1 90 ? 11.228 5.573 -0.136 1.00 94.94 90 ARG A O 1
ATOM 719 N N . ILE A 1 91 ? 11.222 3.810 1.299 1.00 96.44 91 ILE A N 1
ATOM 720 C CA . ILE A 1 91 ? 10.563 2.832 0.443 1.00 96.44 91 ILE A CA 1
ATOM 721 C C . ILE A 1 91 ? 9.514 2.078 1.243 1.00 96.44 91 ILE A C 1
ATOM 723 O O . ILE A 1 91 ? 9.707 1.781 2.421 1.00 96.44 91 ILE A O 1
ATOM 727 N N . TRP A 1 92 ? 8.402 1.754 0.601 1.00 97.19 92 TRP A N 1
ATOM 728 C CA . TRP A 1 92 ? 7.416 0.849 1.171 1.00 97.19 92 TRP A CA 1
ATOM 729 C C . TRP A 1 92 ? 6.625 0.129 0.091 1.00 97.19 92 TRP A C 1
ATOM 731 O O . TRP A 1 92 ? 6.463 0.651 -1.014 1.00 97.19 92 TRP A O 1
ATOM 741 N N . ALA A 1 93 ? 6.121 -1.055 0.427 1.00 97.75 93 ALA A N 1
ATOM 742 C CA . ALA A 1 93 ? 5.150 -1.777 -0.375 1.00 97.75 93 ALA A CA 1
ATOM 743 C C . ALA A 1 93 ? 3.924 -2.133 0.474 1.00 97.75 93 ALA A C 1
ATOM 745 O O . ALA A 1 93 ? 4.053 -2.407 1.669 1.00 97.75 93 ALA A O 1
ATOM 746 N N . ALA A 1 94 ? 2.735 -2.081 -0.123 1.00 97.50 94 ALA A N 1
ATOM 747 C CA . ALA A 1 94 ? 1.485 -2.306 0.588 1.00 97.50 94 ALA A CA 1
ATOM 748 C C . ALA A 1 94 ? 0.422 -2.994 -0.270 1.00 97.50 94 ALA A C 1
ATOM 750 O O . ALA A 1 94 ? 0.160 -2.588 -1.404 1.00 97.50 94 ALA A O 1
ATOM 751 N N . ASN A 1 95 ? -0.224 -3.995 0.317 1.00 96.00 95 ASN A N 1
ATOM 752 C CA . ASN A 1 95 ? -1.496 -4.525 -0.134 1.00 96.00 95 ASN A CA 1
ATOM 753 C C . ASN A 1 95 ? -2.590 -3.466 0.034 1.00 96.00 95 ASN A C 1
ATOM 755 O O . ASN A 1 95 ? -2.691 -2.815 1.076 1.00 96.00 95 ASN A O 1
ATOM 759 N N . VAL A 1 96 ? -3.453 -3.343 -0.970 1.00 97.31 96 VAL A N 1
ATOM 760 C CA . VAL A 1 96 ? -4.757 -2.689 -0.850 1.00 97.31 96 VAL A CA 1
ATOM 761 C C . VAL A 1 96 ? -5.806 -3.779 -0.952 1.00 97.31 96 VAL A C 1
ATOM 763 O O . VAL A 1 96 ? -5.975 -4.383 -2.009 1.00 97.31 96 VAL A O 1
ATOM 766 N N . LEU A 1 97 ? -6.486 -4.043 0.156 1.00 95.25 97 LEU A N 1
ATOM 767 C CA . LEU A 1 97 ? -7.515 -5.064 0.271 1.00 95.25 97 LEU A CA 1
ATOM 768 C C . LEU A 1 97 ? -8.868 -4.395 0.506 1.00 95.25 97 LEU A C 1
ATOM 770 O O . LEU A 1 97 ? -8.956 -3.416 1.250 1.00 95.25 97 LEU A O 1
ATOM 774 N N . ARG A 1 98 ? -9.931 -4.933 -0.087 1.00 95.62 98 ARG A N 1
ATOM 775 C CA . ARG A 1 98 ? -11.306 -4.487 0.142 1.00 95.62 98 ARG A CA 1
ATOM 776 C C . ARG A 1 98 ? -12.108 -5.574 0.837 1.00 95.62 98 ARG A C 1
ATOM 778 O O . ARG A 1 98 ? -12.040 -6.735 0.443 1.00 95.62 98 ARG A O 1
ATOM 785 N N . ARG A 1 99 ? -12.893 -5.190 1.844 1.00 94.75 99 ARG A N 1
ATOM 786 C CA . ARG A 1 99 ? -13.911 -6.071 2.415 1.00 94.75 99 ARG A CA 1
ATOM 787 C C . ARG A 1 99 ? -15.061 -6.191 1.406 1.00 94.75 99 ARG A C 1
ATOM 789 O O . ARG A 1 99 ? -15.606 -5.147 1.035 1.00 94.75 99 ARG A O 1
ATOM 796 N N . PRO A 1 100 ? -15.447 -7.399 0.964 1.00 92.62 100 PRO A N 1
ATOM 797 C CA . PRO A 1 100 ? -16.607 -7.583 0.095 1.00 92.62 100 PRO A CA 1
ATOM 798 C C . PRO A 1 100 ? -17.879 -6.927 0.660 1.00 92.62 100 PRO A C 1
ATOM 800 O O . PRO A 1 100 ? -18.011 -6.740 1.872 1.00 92.62 100 PRO A O 1
ATOM 803 N N . LEU A 1 101 ? -18.804 -6.534 -0.223 1.00 91.25 101 LEU A N 1
ATOM 804 C CA . LEU A 1 101 ? -20.092 -5.953 0.187 1.00 91.25 101 LEU A CA 1
ATOM 805 C C . LEU A 1 101 ? -21.002 -6.991 0.852 1.00 91.25 101 LEU A C 1
ATOM 807 O O . LEU A 1 101 ? -21.730 -6.664 1.784 1.00 91.25 101 LEU A O 1
ATOM 811 N N . GLU A 1 102 ? -20.918 -8.230 0.382 1.00 86.50 102 GLU A N 1
ATOM 812 C CA . GLU A 1 102 ? -21.689 -9.367 0.864 1.00 86.50 102 GLU A CA 1
ATOM 813 C C . GLU A 1 102 ? -20.732 -10.481 1.276 1.00 86.50 102 GLU A C 1
ATOM 815 O O . GLU A 1 102 ? -19.665 -10.657 0.677 1.00 86.50 102 GLU A O 1
ATOM 820 N N . ASP A 1 103 ? -21.116 -11.229 2.306 1.00 77.88 103 ASP A N 1
ATOM 821 C CA . ASP A 1 103 ? -20.415 -12.452 2.664 1.00 77.88 103 ASP A CA 1
ATOM 822 C C . ASP A 1 103 ? -20.815 -13.552 1.676 1.00 77.88 103 ASP A C 1
ATOM 824 O O . ASP A 1 103 ? -21.969 -13.971 1.618 1.00 77.88 103 ASP A O 1
ATOM 828 N N . THR A 1 104 ? -19.858 -13.975 0.856 1.00 76.38 104 THR A N 1
ATOM 829 C CA . THR A 1 104 ? -20.057 -15.000 -0.178 1.00 76.38 104 THR A CA 1
ATOM 830 C C . THR A 1 104 ? -19.487 -16.358 0.238 1.00 76.38 104 THR A C 1
ATOM 832 O O . THR A 1 104 ? -19.432 -17.271 -0.583 1.00 76.38 104 THR A O 1
ATOM 835 N N . GLY A 1 105 ? -19.021 -16.505 1.488 1.00 70.81 105 GLY A N 1
ATOM 836 C CA . GLY A 1 105 ? -18.320 -17.707 1.958 1.00 70.81 105 GLY A CA 1
ATOM 837 C C . GLY A 1 105 ? -16.927 -17.909 1.339 1.00 70.81 105 GLY A C 1
ATOM 838 O O . GLY A 1 105 ? -16.315 -18.957 1.532 1.00 70.81 105 GLY A O 1
ATOM 839 N N . GLY A 1 106 ? -16.438 -16.927 0.571 1.00 75.25 106 GLY A N 1
ATOM 840 C CA . GLY A 1 106 ? -15.095 -16.893 -0.008 1.00 75.25 106 GLY A CA 1
ATOM 841 C C . GLY A 1 106 ? -14.075 -16.179 0.885 1.00 75.25 106 GLY A C 1
ATOM 842 O O . GLY A 1 106 ? -14.242 -16.067 2.096 1.00 75.25 106 GLY A O 1
ATOM 843 N N . SER A 1 107 ? -12.999 -15.666 0.280 1.00 79.00 107 SER A N 1
ATOM 844 C CA . SER A 1 107 ? -11.995 -14.877 1.007 1.00 79.00 107 SER A CA 1
ATOM 845 C C . SER A 1 107 ? -12.624 -13.648 1.671 1.00 79.00 107 SER A C 1
ATOM 847 O O . SER A 1 107 ? -13.322 -12.867 1.023 1.00 79.00 107 SER A O 1
ATOM 849 N N . VAL A 1 108 ? -12.290 -13.423 2.944 1.00 86.81 108 VAL A N 1
ATOM 850 C CA . VAL A 1 108 ? -12.772 -12.280 3.741 1.00 86.81 108 VAL A CA 1
ATOM 851 C C . VAL A 1 108 ? -12.260 -10.933 3.200 1.00 86.81 108 VAL A C 1
ATOM 853 O O . VAL A 1 108 ? -12.828 -9.872 3.466 1.00 86.81 108 VAL A O 1
ATOM 856 N N . TRP A 1 109 ? -11.199 -10.978 2.391 1.00 91.31 109 TRP A N 1
ATOM 857 C CA . TRP A 1 109 ? -10.596 -9.831 1.725 1.00 91.31 109 TRP A CA 1
ATOM 858 C C . TRP A 1 109 ? -10.427 -10.078 0.228 1.00 91.31 109 TRP A C 1
ATOM 860 O O . TRP A 1 109 ? -9.951 -11.133 -0.194 1.00 91.31 109 TRP A O 1
ATOM 870 N N . GLN A 1 110 ? -10.738 -9.064 -0.572 1.00 92.62 110 GLN A N 1
ATOM 871 C CA . GLN A 1 110 ? -10.441 -9.022 -1.997 1.00 92.62 110 GLN A CA 1
ATOM 872 C C . GLN A 1 110 ? -9.195 -8.159 -2.241 1.00 92.62 110 GLN A C 1
ATOM 874 O O . GLN A 1 110 ? -9.182 -6.977 -1.895 1.00 92.62 110 GLN A O 1
ATOM 879 N N . THR A 1 111 ? -8.148 -8.720 -2.848 1.00 93.19 111 THR A N 1
ATOM 880 C CA . THR A 1 111 ? -6.893 -7.998 -3.119 1.00 93.19 111 THR A CA 1
ATOM 881 C C . THR A 1 111 ? -7.032 -7.072 -4.318 1.00 93.19 111 THR A C 1
ATOM 883 O O . THR A 1 111 ? -7.034 -7.544 -5.439 1.00 93.19 111 THR A O 1
ATOM 886 N N . GLU A 1 112 ? -7.114 -5.756 -4.135 1.00 96.38 112 GLU A N 1
ATOM 887 C CA . GLU A 1 112 ? -7.285 -4.810 -5.250 1.00 96.38 112 GLU A CA 1
ATOM 888 C C . GLU A 1 112 ? -5.986 -4.449 -5.957 1.00 96.38 112 GLU A C 1
ATOM 890 O O . GLU A 1 112 ? -5.949 -4.321 -7.185 1.00 96.38 112 GLU A O 1
ATOM 895 N N . ALA A 1 113 ? -4.927 -4.227 -5.184 1.00 97.88 113 ALA A N 1
ATOM 896 C CA . ALA A 1 113 ? -3.661 -3.772 -5.723 1.00 97.88 113 ALA A CA 1
ATOM 897 C C . ALA A 1 113 ? -2.490 -4.082 -4.794 1.00 97.88 113 ALA A C 1
ATOM 899 O O . ALA A 1 113 ? -2.646 -4.178 -3.576 1.00 97.88 113 ALA A O 1
ATOM 900 N N . LEU A 1 114 ? -1.303 -4.130 -5.392 1.00 97.94 114 LEU A N 1
ATOM 901 C CA . LEU A 1 114 ? -0.032 -3.982 -4.702 1.00 97.94 114 LEU A CA 1
ATOM 902 C C . LEU A 1 114 ? 0.560 -2.616 -5.065 1.00 97.94 114 LEU A C 1
ATOM 904 O O . LEU A 1 114 ? 0.713 -2.271 -6.241 1.00 97.94 114 LEU A O 1
ATOM 908 N N . VAL A 1 115 ? 0.855 -1.812 -4.048 1.00 98.50 115 VAL A N 1
ATOM 909 C CA . VAL A 1 115 ? 1.376 -0.452 -4.201 1.00 98.50 115 VAL A CA 1
ATOM 910 C C . VAL A 1 115 ? 2.819 -0.412 -3.746 1.00 98.50 115 VAL A C 1
ATOM 912 O O . VAL A 1 115 ? 3.124 -0.843 -2.641 1.00 98.50 115 VAL A O 1
ATOM 915 N N . PHE A 1 116 ? 3.687 0.168 -4.564 1.00 98.50 116 PHE A N 1
ATOM 916 C CA . PHE A 1 116 ? 5.089 0.416 -4.255 1.00 98.50 116 PHE A CA 1
ATOM 917 C C . PHE A 1 116 ? 5.339 1.914 -4.222 1.00 98.50 116 PHE A C 1
ATOM 919 O O . PHE A 1 116 ? 4.898 2.628 -5.119 1.00 98.50 116 PHE A O 1
ATOM 926 N N . SER A 1 117 ? 6.075 2.401 -3.231 1.00 98.12 117 SER A N 1
ATOM 927 C CA . SER A 1 117 ? 6.395 3.820 -3.106 1.00 98.12 117 SER A CA 1
ATOM 928 C C . SER A 1 117 ? 7.872 4.048 -2.878 1.00 98.12 117 SER A C 1
ATOM 930 O O . SER A 1 117 ? 8.443 3.491 -1.947 1.00 98.12 117 SER A O 1
ATOM 932 N N . ALA A 1 118 ? 8.462 4.942 -3.666 1.00 97.38 118 ALA A N 1
ATOM 933 C CA . ALA A 1 118 ? 9.835 5.395 -3.497 1.00 97.38 118 ALA A CA 1
ATOM 934 C C . ALA A 1 118 ? 9.899 6.913 -3.282 1.00 97.38 118 ALA A C 1
ATOM 936 O O . ALA A 1 118 ? 9.335 7.704 -4.035 1.00 97.38 118 ALA A O 1
ATOM 937 N N . SER A 1 119 ? 10.652 7.337 -2.266 1.00 96.38 119 SER A N 1
ATOM 938 C CA . SER A 1 119 ? 10.924 8.757 -2.002 1.00 96.38 119 SER A CA 1
ATOM 939 C C . SER A 1 119 ? 11.966 9.366 -2.949 1.00 96.38 119 SER A C 1
ATOM 941 O O . SER A 1 119 ? 12.026 10.590 -3.074 1.00 96.38 119 SER A O 1
ATOM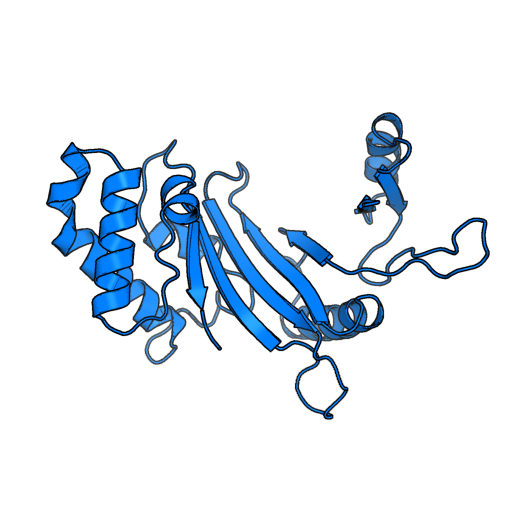 943 N N . PHE A 1 120 ? 12.790 8.524 -3.589 1.00 96.00 120 PHE A N 1
ATOM 944 C CA . PHE A 1 120 ? 13.937 8.874 -4.446 1.00 96.00 120 PHE A CA 1
ATOM 945 C C . PHE A 1 120 ? 15.085 9.631 -3.756 1.00 96.00 120 PHE A C 1
ATOM 947 O O . PHE A 1 120 ? 16.061 9.988 -4.411 1.00 96.00 120 PHE A O 1
ATOM 954 N N . ARG A 1 121 ? 15.012 9.864 -2.436 1.00 91.44 121 ARG A N 1
ATOM 955 C CA . ARG A 1 121 ? 16.023 10.637 -1.687 1.00 91.44 121 ARG A CA 1
ATOM 956 C C . ARG A 1 121 ? 17.381 9.938 -1.576 1.00 91.44 121 ARG A C 1
ATOM 958 O O . ARG A 1 121 ? 18.378 10.607 -1.345 1.00 91.44 121 ARG A O 1
ATOM 965 N N . ALA A 1 122 ? 17.414 8.615 -1.719 1.00 88.44 122 ALA A N 1
ATOM 966 C CA . ALA A 1 122 ? 18.616 7.788 -1.589 1.00 88.44 122 ALA A CA 1
ATOM 967 C C . ALA A 1 122 ? 18.899 6.989 -2.875 1.00 88.44 122 ALA A C 1
ATOM 969 O O . ALA A 1 122 ? 19.372 5.857 -2.821 1.00 88.44 122 ALA A O 1
ATOM 970 N N . GLY A 1 123 ? 18.549 7.558 -4.033 1.00 92.75 123 GLY A N 1
ATOM 971 C CA . GLY A 1 123 ? 18.521 6.823 -5.295 1.00 92.75 123 GLY A CA 1
ATOM 972 C C . GLY A 1 123 ? 17.266 5.961 -5.436 1.00 92.75 123 GLY A C 1
ATOM 973 O O . GLY A 1 123 ? 16.324 6.071 -4.646 1.00 92.75 123 GLY A O 1
ATOM 974 N N . PHE A 1 124 ? 17.235 5.147 -6.490 1.00 94.81 124 PHE A N 1
ATOM 975 C CA . PHE A 1 124 ? 16.138 4.225 -6.757 1.00 94.81 124 PHE A CA 1
ATOM 976 C C . PHE A 1 124 ? 16.601 3.039 -7.596 1.00 94.81 124 PHE A C 1
ATOM 978 O O . PHE A 1 124 ? 17.165 3.222 -8.677 1.00 94.81 124 PHE A O 1
ATOM 985 N N . ASP A 1 125 ? 16.305 1.845 -7.097 1.00 94.31 125 ASP A N 1
ATOM 986 C CA . ASP A 1 125 ? 16.386 0.584 -7.818 1.00 94.31 125 ASP A CA 1
ATOM 987 C C . ASP A 1 125 ? 15.128 -0.248 -7.497 1.00 94.31 125 ASP A C 1
ATOM 989 O O . ASP A 1 125 ? 14.780 -0.376 -6.319 1.00 94.31 125 ASP A O 1
ATOM 993 N N . PRO A 1 126 ? 14.431 -0.823 -8.498 1.00 95.44 126 PRO A N 1
ATOM 994 C CA . PRO A 1 126 ? 13.236 -1.627 -8.249 1.00 95.44 126 PRO A CA 1
ATOM 995 C C . PRO A 1 126 ? 13.460 -2.773 -7.258 1.00 95.44 126 PRO A C 1
ATOM 997 O O . PRO A 1 126 ? 12.576 -3.069 -6.459 1.00 95.44 126 PRO A O 1
ATOM 1000 N N . GLY A 1 127 ? 14.643 -3.398 -7.262 1.00 94.75 127 GLY A N 1
ATOM 1001 C CA . GLY A 1 127 ? 14.98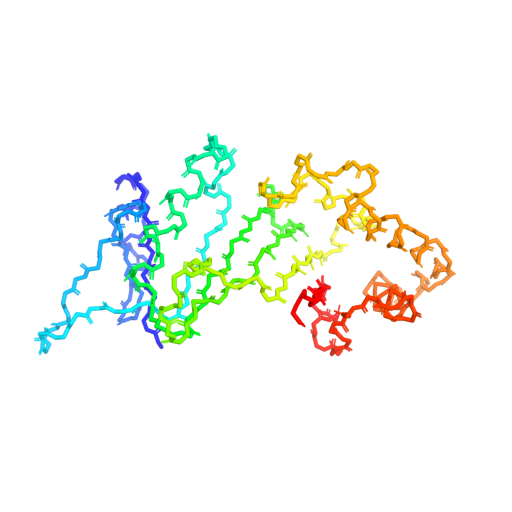5 -4.517 -6.385 1.00 94.75 127 GLY A CA 1
ATOM 1002 C C . GLY A 1 127 ? 14.955 -4.171 -4.896 1.00 94.75 127 GLY A C 1
ATOM 1003 O O . GLY A 1 127 ? 14.740 -5.065 -4.080 1.00 94.75 127 GLY A O 1
ATOM 1004 N N . GLN A 1 128 ? 15.063 -2.890 -4.532 1.00 94.81 128 GLN A N 1
ATOM 1005 C CA . GLN A 1 128 ? 14.979 -2.440 -3.139 1.00 94.81 128 GLN A CA 1
ATOM 1006 C C . GLN A 1 128 ? 13.645 -2.810 -2.479 1.00 94.81 128 GLN A C 1
ATOM 1008 O O . GLN A 1 128 ? 13.601 -3.003 -1.268 1.00 94.81 128 GLN A O 1
ATOM 1013 N N . PHE A 1 129 ? 12.561 -2.948 -3.251 1.00 96.19 129 PHE A N 1
ATOM 1014 C CA . PHE A 1 129 ? 11.260 -3.307 -2.692 1.00 96.19 129 PHE A CA 1
ATOM 1015 C C . PHE A 1 129 ? 11.176 -4.746 -2.184 1.00 96.19 129 PHE A C 1
ATOM 1017 O O . PHE A 1 129 ? 10.321 -5.021 -1.349 1.00 96.19 129 PHE A O 1
ATOM 1024 N N . GLN A 1 130 ? 12.048 -5.654 -2.636 1.00 92.81 130 GLN A N 1
ATOM 1025 C CA . GLN A 1 130 ? 11.985 -7.073 -2.259 1.00 92.81 130 GLN A CA 1
ATOM 1026 C C . GLN A 1 130 ? 12.123 -7.283 -0.745 1.00 92.81 130 GLN A C 1
ATOM 1028 O O . GLN A 1 130 ? 11.484 -8.165 -0.182 1.00 92.81 130 GLN A O 1
ATOM 1033 N N . THR A 1 131 ? 12.903 -6.433 -0.072 1.00 90.88 131 THR A N 1
ATOM 1034 C CA . THR A 1 131 ? 13.118 -6.488 1.384 1.00 90.88 131 THR A CA 1
ATOM 1035 C C . THR A 1 131 ? 11.973 -5.872 2.186 1.00 90.88 131 THR A C 1
ATOM 1037 O O . THR A 1 131 ? 11.922 -6.028 3.405 1.00 90.88 131 THR A O 1
ATOM 1040 N N . VAL A 1 132 ? 11.062 -5.161 1.514 1.00 94.19 132 VAL A N 1
ATOM 1041 C CA . VAL A 1 132 ? 9.900 -4.505 2.122 1.00 94.19 132 VAL A CA 1
ATOM 1042 C C . VAL A 1 132 ? 8.575 -5.004 1.541 1.00 94.19 132 VAL A C 1
ATOM 1044 O O . VAL A 1 132 ? 7.545 -4.351 1.704 1.00 94.19 132 VAL A O 1
ATOM 1047 N N . LEU A 1 133 ? 8.584 -6.166 0.883 1.00 94.12 133 LEU A N 1
ATOM 1048 C CA . LEU A 1 133 ? 7.361 -6.809 0.423 1.00 94.12 133 LEU A CA 1
ATOM 1049 C C . LEU A 1 133 ? 6.485 -7.231 1.612 1.00 94.12 133 LEU A C 1
ATOM 1051 O O . LEU A 1 133 ? 7.010 -7.719 2.617 1.00 94.12 133 LEU A O 1
ATOM 1055 N N . PRO A 1 134 ? 5.153 -7.090 1.496 1.00 91.19 134 PRO A N 1
ATOM 1056 C CA . PRO A 1 134 ? 4.227 -7.685 2.447 1.00 91.19 134 PRO A CA 1
ATOM 1057 C C . PRO A 1 134 ? 4.433 -9.198 2.598 1.00 91.19 134 PRO A C 1
ATOM 1059 O O . PRO A 1 134 ? 4.921 -9.875 1.685 1.00 91.19 134 PRO A O 1
ATOM 1062 N N . LYS A 1 135 ? 4.048 -9.744 3.757 1.00 85.56 135 LYS A N 1
ATOM 1063 C CA . LYS A 1 135 ? 4.413 -11.118 4.142 1.00 85.56 135 LYS A CA 1
ATOM 1064 C C . LYS A 1 135 ? 3.877 -12.187 3.181 1.00 85.56 135 LYS A C 1
ATOM 1066 O O . LYS A 1 135 ? 4.551 -13.181 2.939 1.00 85.56 135 LYS A O 1
ATOM 1071 N N . ASN A 1 136 ? 2.714 -11.947 2.576 1.00 86.81 136 ASN A N 1
ATOM 1072 C CA . ASN A 1 136 ? 2.113 -12.828 1.570 1.00 86.81 136 ASN A CA 1
ATOM 1073 C C . ASN A 1 136 ? 2.920 -12.925 0.260 1.00 86.81 136 ASN A C 1
ATOM 1075 O O . ASN A 1 136 ? 2.669 -13.829 -0.532 1.00 86.81 136 ASN A O 1
ATOM 1079 N N . TYR A 1 137 ? 3.885 -12.028 0.027 1.00 90.06 137 TYR A N 1
ATOM 1080 C CA . TYR A 1 137 ? 4.733 -12.032 -1.169 1.00 90.06 137 TYR A CA 1
ATOM 1081 C C . TYR A 1 137 ? 6.200 -12.354 -0.898 1.00 90.06 137 TYR A C 1
ATOM 1083 O O . TYR A 1 137 ? 6.870 -12.856 -1.798 1.00 90.06 137 TYR A O 1
ATOM 1091 N N . ILE A 1 138 ? 6.725 -12.087 0.303 1.00 84.75 138 ILE A N 1
ATOM 1092 C CA . ILE A 1 138 ? 8.170 -12.209 0.562 1.00 84.75 138 ILE A CA 1
ATOM 1093 C C . ILE A 1 138 ? 8.694 -13.639 0.336 1.00 84.75 138 ILE A C 1
ATOM 1095 O O . ILE A 1 138 ? 9.756 -13.816 -0.254 1.00 84.75 138 ILE A O 1
ATOM 1099 N N . HIS A 1 139 ? 7.912 -14.659 0.706 1.00 85.25 139 HIS A N 1
ATOM 1100 C CA . HIS A 1 139 ? 8.247 -16.072 0.482 1.00 85.25 139 HIS A CA 1
ATOM 1101 C C . HIS A 1 139 ? 7.891 -16.572 -0.929 1.00 85.25 139 HIS A C 1
ATOM 1103 O O . HIS A 1 139 ? 8.290 -17.668 -1.309 1.00 85.25 139 HIS A O 1
ATOM 1109 N N . ARG A 1 140 ? 7.173 -15.761 -1.716 1.00 90.38 140 ARG A N 1
ATOM 1110 C CA . ARG A 1 140 ? 6.757 -16.059 -3.097 1.00 90.38 140 ARG A CA 1
ATOM 1111 C C . ARG A 1 140 ? 7.634 -15.380 -4.144 1.00 90.38 140 ARG A C 1
ATOM 1113 O O . ARG A 1 140 ? 7.332 -15.411 -5.328 1.00 90.38 140 ARG A O 1
ATOM 1120 N N . MET A 1 141 ? 8.738 -14.760 -3.735 1.00 93.00 141 MET A N 1
ATOM 1121 C CA . MET A 1 141 ? 9.737 -14.208 -4.651 1.00 93.00 141 MET A CA 1
ATOM 1122 C C . MET A 1 141 ? 10.594 -15.317 -5.288 1.00 93.00 141 MET A C 1
ATOM 1124 O O . MET A 1 141 ? 11.818 -15.315 -5.172 1.00 93.00 141 MET A O 1
ATOM 1128 N N . VAL A 1 142 ? 9.948 -16.260 -5.978 1.00 94.94 142 VAL A N 1
ATOM 1129 C CA . VAL A 1 142 ? 10.554 -17.428 -6.639 1.00 94.94 142 VAL A CA 1
ATOM 1130 C C . VAL A 1 142 ? 9.997 -17.604 -8.063 1.00 94.94 142 VAL A C 1
ATOM 1132 O O . VAL A 1 142 ? 8.882 -17.156 -8.327 1.00 94.94 142 VAL A O 1
ATOM 1135 N N . PRO A 1 143 ? 10.737 -18.237 -8.996 1.00 96.31 143 PRO A N 1
ATOM 1136 C CA . PRO A 1 143 ? 10.260 -18.456 -10.364 1.00 96.31 143 PRO A CA 1
ATOM 1137 C C . PRO A 1 143 ? 8.887 -19.141 -10.428 1.00 96.31 143 PRO A C 1
ATOM 1139 O O . PRO A 1 143 ? 8.642 -20.099 -9.698 1.00 96.31 143 PRO A O 1
ATOM 1142 N N . GLY A 1 144 ? 8.017 -18.667 -11.326 1.00 94.62 144 GLY A N 1
ATOM 1143 C CA . GLY A 1 144 ? 6.649 -19.173 -11.510 1.00 94.62 144 GLY A CA 1
ATOM 1144 C C . GLY A 1 144 ? 5.574 -18.424 -10.713 1.00 94.62 144 GLY A C 1
ATOM 1145 O O . GLY A 1 144 ? 4.389 -18.587 -10.992 1.00 94.62 144 GLY A O 1
ATOM 1146 N N . GLU A 1 145 ? 5.961 -17.573 -9.761 1.00 96.62 145 GLU A N 1
ATOM 1147 C CA . GLU A 1 145 ? 5.042 -16.695 -9.034 1.00 96.62 145 GLU A CA 1
ATOM 1148 C C . GLU A 1 145 ? 4.897 -15.336 -9.734 1.00 96.62 145 GLU A C 1
ATOM 1150 O O . GLU A 1 145 ? 5.880 -14.711 -10.139 1.00 96.62 145 GLU A O 1
ATOM 1155 N N . ALA A 1 146 ? 3.672 -14.805 -9.790 1.00 95.12 146 ALA A N 1
ATOM 1156 C CA . ALA A 1 146 ? 3.380 -13.554 -10.500 1.00 95.12 146 ALA A CA 1
ATOM 1157 C C . ALA A 1 146 ? 4.199 -12.353 -9.987 1.00 95.12 146 ALA A C 1
ATOM 1159 O O . ALA A 1 146 ? 4.557 -11.462 -10.759 1.00 95.12 146 ALA A O 1
ATOM 1160 N N . ILE A 1 147 ? 4.513 -12.322 -8.686 1.00 96.31 147 ILE A N 1
ATOM 1161 C CA . ILE A 1 147 ? 5.349 -11.270 -8.099 1.00 96.31 147 ILE A CA 1
ATOM 1162 C C . ILE A 1 147 ? 6.800 -11.359 -8.590 1.00 96.31 147 ILE A C 1
ATOM 1164 O O . ILE A 1 147 ? 7.411 -10.329 -8.872 1.00 96.31 147 ILE A O 1
ATOM 1168 N N . TYR A 1 148 ? 7.343 -12.567 -8.759 1.00 97.00 148 TYR A N 1
ATOM 1169 C CA . TYR A 1 148 ? 8.693 -12.766 -9.278 1.00 97.00 148 TYR A CA 1
ATOM 1170 C C . TYR A 1 148 ? 8.798 -12.260 -10.718 1.00 97.00 148 TYR A C 1
ATOM 1172 O O . TYR A 1 148 ? 9.672 -11.443 -11.026 1.00 97.00 148 TYR A O 1
ATOM 1180 N N . ASP A 1 149 ? 7.850 -12.663 -11.566 1.00 97.31 149 ASP A N 1
ATOM 1181 C CA . ASP A 1 149 ? 7.795 -12.242 -12.967 1.00 97.31 149 ASP A CA 1
ATOM 1182 C C . ASP A 1 149 ? 7.618 -10.724 -13.087 1.00 97.31 149 ASP A C 1
ATOM 1184 O O . ASP A 1 149 ? 8.303 -10.074 -13.880 1.00 97.31 149 ASP A O 1
ATOM 1188 N N . PHE A 1 150 ? 6.770 -10.132 -12.239 1.00 97.94 150 PHE A N 1
ATOM 1189 C CA . PHE A 1 150 ? 6.585 -8.684 -12.167 1.00 97.94 150 PHE A CA 1
ATOM 1190 C C . PHE A 1 150 ? 7.895 -7.939 -11.869 1.00 97.94 150 PHE A C 1
ATOM 1192 O O . PHE A 1 150 ? 8.225 -6.969 -12.554 1.00 97.94 150 PHE A O 1
ATOM 1199 N N . PHE A 1 151 ? 8.687 -8.391 -10.892 1.00 97.88 151 PHE A N 1
ATOM 1200 C CA . PHE A 1 151 ? 9.990 -7.780 -10.610 1.00 97.88 151 PHE A CA 1
ATOM 1201 C C . PHE A 1 151 ? 10.998 -7.992 -11.743 1.00 97.88 151 PHE A C 1
ATOM 1203 O O . PHE A 1 151 ? 11.807 -7.097 -12.002 1.00 97.88 151 PHE A O 1
ATOM 1210 N N . GLY A 1 152 ? 10.958 -9.138 -12.428 1.00 97.94 152 GLY A N 1
ATOM 1211 C CA . GLY A 1 152 ? 11.746 -9.379 -13.638 1.00 97.94 152 GLY A CA 1
ATOM 1212 C C . GLY A 1 152 ? 11.417 -8.364 -14.735 1.00 97.94 152 GLY A C 1
ATOM 1213 O O . GLY A 1 152 ? 12.308 -7.681 -15.248 1.00 97.94 152 GLY A O 1
ATOM 1214 N N . ALA A 1 153 ? 10.127 -8.178 -15.019 1.00 98.38 153 ALA A N 1
ATOM 1215 C CA . ALA A 1 153 ? 9.647 -7.185 -15.972 1.00 98.38 153 ALA A CA 1
ATOM 1216 C C . ALA A 1 153 ? 10.001 -5.752 -15.553 1.00 98.38 153 ALA A C 1
ATOM 1218 O O . ALA A 1 153 ? 10.389 -4.947 -16.399 1.00 98.38 153 ALA A O 1
ATOM 1219 N N . TRP A 1 154 ? 9.928 -5.428 -14.258 1.00 98.44 154 TRP A N 1
ATOM 1220 C CA . TRP A 1 154 ? 10.279 -4.098 -13.762 1.00 98.44 154 TRP A CA 1
ATOM 1221 C C . TRP A 1 154 ? 11.776 -3.816 -13.906 1.00 98.44 154 TRP A C 1
ATOM 1223 O O . TRP A 1 154 ? 12.152 -2.732 -14.351 1.00 98.44 154 TRP A O 1
ATOM 1233 N N . LYS A 1 155 ? 12.644 -4.789 -13.610 1.00 98.12 155 LYS A N 1
ATOM 1234 C CA . LYS A 1 155 ? 14.091 -4.654 -13.837 1.00 98.12 155 LYS A CA 1
ATOM 1235 C C . LYS A 1 155 ? 14.409 -4.418 -15.316 1.00 98.12 155 LYS A C 1
ATOM 1237 O O . LYS A 1 155 ? 15.165 -3.500 -15.623 1.00 98.12 155 LYS A O 1
ATOM 1242 N N . ALA A 1 156 ? 13.791 -5.177 -16.220 1.00 98.31 156 ALA A N 1
ATOM 1243 C CA . ALA A 1 156 ? 13.965 -4.992 -17.660 1.00 98.31 156 ALA A CA 1
ATOM 1244 C C . ALA A 1 156 ? 13.461 -3.613 -18.129 1.00 98.31 156 ALA A C 1
ATOM 1246 O O . ALA A 1 156 ? 14.195 -2.878 -18.786 1.00 98.31 156 ALA A O 1
ATOM 1247 N N . ALA A 1 157 ? 12.263 -3.200 -17.698 1.00 98.31 157 ALA A N 1
ATOM 1248 C CA . ALA A 1 157 ? 11.719 -1.873 -17.989 1.00 98.31 157 ALA A CA 1
ATOM 1249 C C . ALA A 1 157 ? 12.633 -0.748 -17.475 1.00 98.31 157 ALA A C 1
ATOM 1251 O O . ALA A 1 157 ? 12.825 0.263 -18.149 1.00 98.31 157 ALA A O 1
ATOM 1252 N N . ALA A 1 158 ? 13.222 -0.917 -16.290 1.00 97.69 158 ALA A N 1
ATOM 1253 C CA . ALA A 1 158 ? 14.152 0.037 -15.701 1.00 97.69 158 ALA A CA 1
ATOM 1254 C C . ALA A 1 158 ? 15.454 0.168 -16.512 1.00 97.69 158 ALA A C 1
ATOM 1256 O O . ALA A 1 158 ? 15.941 1.286 -16.691 1.00 97.69 158 ALA A O 1
ATOM 1257 N N . GLN A 1 159 ? 15.987 -0.944 -17.027 1.00 98.00 159 GLN A N 1
ATOM 1258 C CA . GLN A 1 159 ? 17.168 -0.963 -17.897 1.00 98.00 159 GLN A CA 1
ATOM 1259 C C . GLN A 1 159 ? 16.888 -0.318 -19.260 1.00 98.00 159 GLN A C 1
ATOM 1261 O O . GLN A 1 159 ? 17.600 0.598 -19.666 1.00 98.00 159 GLN A O 1
ATOM 1266 N N . GLU A 1 160 ? 15.814 -0.724 -19.936 1.00 98.25 160 GLU A N 1
ATOM 1267 C CA . GLU A 1 160 ? 15.436 -0.212 -21.264 1.00 98.25 160 GLU A CA 1
ATOM 1268 C C . GLU A 1 160 ? 15.170 1.296 -21.270 1.00 98.25 160 GLU A C 1
ATOM 1270 O O . GLU A 1 160 ? 15.410 1.987 -22.257 1.00 98.25 160 GLU A O 1
ATOM 1275 N N . THR A 1 161 ? 14.682 1.827 -20.150 1.00 98.12 161 THR A N 1
ATOM 1276 C CA . THR A 1 161 ? 14.315 3.241 -20.015 1.00 98.12 161 THR A CA 1
ATOM 1277 C C . THR A 1 161 ? 15.384 4.061 -19.292 1.00 98.12 161 THR A C 1
ATOM 1279 O O . THR A 1 161 ? 15.157 5.230 -18.980 1.00 98.12 161 THR A O 1
ATOM 1282 N N . GLN A 1 162 ? 16.571 3.499 -19.035 1.00 97.19 162 GLN A N 1
ATOM 1283 C CA . GLN A 1 162 ? 17.618 4.139 -18.233 1.00 97.19 162 GLN A CA 1
ATOM 1284 C C . GLN A 1 162 ? 18.051 5.513 -18.770 1.00 97.19 162 GLN A C 1
ATOM 1286 O O . GLN A 1 162 ? 18.383 6.394 -17.973 1.00 97.19 162 GLN A O 1
ATOM 1291 N N . ALA A 1 163 ? 17.995 5.730 -20.089 1.00 97.50 163 ALA A N 1
ATOM 1292 C CA . ALA A 1 163 ? 18.279 7.026 -20.711 1.00 97.50 163 ALA A CA 1
ATOM 1293 C C . ALA A 1 163 ? 17.415 8.164 -20.135 1.00 97.50 163 ALA A C 1
ATOM 1295 O O . ALA A 1 163 ? 17.864 9.306 -20.076 1.00 97.50 163 ALA A O 1
ATOM 1296 N N . TYR A 1 164 ? 16.219 7.860 -19.614 1.00 97.69 164 TYR A N 1
ATOM 1297 C CA . TYR A 1 164 ? 15.331 8.860 -19.025 1.00 97.69 164 TYR A CA 1
ATOM 1298 C C . TYR A 1 164 ? 15.786 9.403 -17.666 1.00 97.69 164 TYR A C 1
ATOM 1300 O O . TYR A 1 164 ? 15.238 10.403 -17.195 1.00 97.69 164 TYR A O 1
ATOM 1308 N N . LYS A 1 165 ? 16.816 8.811 -17.044 1.00 96.19 165 LYS A N 1
ATOM 1309 C CA . LYS A 1 165 ? 17.392 9.315 -15.786 1.00 96.19 165 LYS A CA 1
ATOM 1310 C C . LYS A 1 165 ? 17.941 10.737 -15.902 1.00 96.19 165 LYS A C 1
ATOM 1312 O O . LYS A 1 165 ? 17.984 11.426 -14.885 1.00 96.19 165 LYS A O 1
ATOM 1317 N N . VAL A 1 166 ? 18.304 11.197 -17.105 1.00 97.25 166 VAL A N 1
ATOM 1318 C CA . VAL A 1 166 ? 18.774 12.577 -17.342 1.00 97.25 166 VAL A CA 1
ATOM 1319 C C . VAL A 1 166 ? 17.724 13.630 -16.971 1.00 97.25 166 VAL A C 1
ATOM 1321 O O . VAL A 1 166 ? 18.075 14.742 -16.594 1.00 97.25 166 VAL A O 1
ATOM 1324 N N . TRP A 1 167 ? 16.438 13.262 -16.999 1.00 96.69 167 TRP A N 1
ATOM 1325 C CA . TRP A 1 167 ? 15.316 14.111 -16.582 1.00 96.69 167 TRP A CA 1
ATOM 1326 C C . TRP A 1 167 ? 14.876 13.859 -15.126 1.00 96.69 167 TRP A C 1
ATOM 1328 O O . TRP A 1 167 ? 13.839 14.353 -14.686 1.00 96.69 167 TRP A O 1
ATOM 1338 N N . GLY A 1 168 ? 15.659 13.090 -14.363 1.00 96.88 168 GLY A N 1
ATOM 1339 C CA . GLY A 1 168 ? 15.433 12.789 -12.952 1.00 96.88 168 GLY A CA 1
ATOM 1340 C C . GLY A 1 168 ? 14.685 11.477 -12.685 1.00 96.88 168 GLY A C 1
ATOM 1341 O O . GLY A 1 168 ? 13.969 10.933 -13.527 1.00 96.88 168 GLY A O 1
ATOM 1342 N N . LEU A 1 169 ? 14.830 10.968 -11.455 1.00 97.06 169 LEU A N 1
ATOM 1343 C CA . LEU A 1 169 ? 14.317 9.648 -11.060 1.00 97.06 169 LEU A CA 1
ATOM 1344 C C . LEU A 1 169 ? 12.791 9.532 -11.136 1.00 97.06 169 LEU A C 1
ATOM 1346 O O . LEU A 1 169 ? 12.292 8.470 -11.486 1.00 97.06 169 LEU A O 1
ATOM 1350 N N . ARG A 1 170 ? 12.044 10.607 -10.852 1.00 96.25 170 ARG A N 1
ATOM 1351 C CA . ARG A 1 170 ? 10.571 10.601 -10.940 1.00 96.25 170 ARG A CA 1
ATOM 1352 C C . ARG A 1 170 ? 10.085 10.463 -12.381 1.00 96.25 170 ARG A C 1
ATOM 1354 O O . ARG A 1 170 ? 9.142 9.718 -12.634 1.00 96.25 170 ARG A O 1
ATOM 1361 N N . GLN A 1 171 ? 10.743 11.148 -13.318 1.00 97.00 171 GLN A N 1
ATOM 1362 C CA . GLN A 1 171 ? 10.415 11.035 -14.737 1.00 97.00 171 GLN A CA 1
ATOM 1363 C C . GLN A 1 171 ? 10.747 9.632 -15.243 1.00 97.00 171 GLN A C 1
ATOM 1365 O O . GLN A 1 171 ? 9.891 8.980 -15.835 1.00 97.00 171 GLN A O 1
ATOM 1370 N N . TRP A 1 172 ? 11.950 9.139 -14.936 1.00 98.06 172 TRP A N 1
ATOM 1371 C CA . TRP A 1 172 ? 12.351 7.770 -15.257 1.00 98.06 172 TRP A CA 1
ATOM 1372 C C . TRP A 1 172 ? 11.377 6.730 -14.683 1.00 98.06 172 TRP A C 1
ATOM 1374 O O . TRP A 1 172 ? 10.884 5.888 -15.424 1.00 98.06 172 TRP A O 1
ATOM 1384 N N . PHE A 1 173 ? 11.002 6.845 -13.406 1.00 98.06 173 PHE A N 1
ATOM 1385 C CA . PHE A 1 173 ? 10.018 5.975 -12.753 1.00 98.06 173 PHE A CA 1
ATOM 1386 C C . PHE A 1 173 ? 8.665 5.956 -13.474 1.00 98.06 173 PHE A C 1
ATOM 1388 O O . PHE A 1 173 ? 8.075 4.892 -13.663 1.00 98.06 173 PHE A O 1
ATOM 1395 N N . GLY A 1 174 ? 8.182 7.121 -13.914 1.00 98.12 174 GLY A N 1
ATOM 1396 C CA . GLY A 1 174 ? 6.951 7.219 -14.694 1.00 98.12 174 GLY A CA 1
ATOM 1397 C C . GLY A 1 174 ? 7.041 6.510 -16.049 1.00 98.12 174 GLY A C 1
ATOM 1398 O O . GLY A 1 174 ? 6.083 5.855 -16.455 1.00 98.12 174 GLY A O 1
ATOM 1399 N N . VAL A 1 175 ? 8.191 6.585 -16.724 1.00 98.31 175 VAL A N 1
ATOM 1400 C CA . VAL A 1 175 ? 8.431 5.877 -17.993 1.00 98.31 175 VAL A CA 1
ATOM 1401 C C . VAL A 1 175 ? 8.566 4.366 -17.767 1.00 98.31 175 VAL A C 1
ATOM 1403 O O . VAL A 1 175 ? 7.978 3.592 -18.521 1.00 98.31 175 VAL A O 1
ATOM 1406 N N . CYS A 1 176 ? 9.222 3.924 -16.685 1.00 9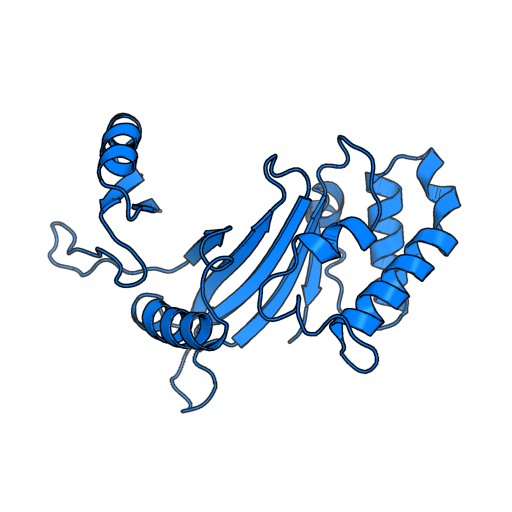8.19 176 CYS A N 1
ATOM 1407 C CA . CYS A 1 176 ? 9.226 2.514 -16.276 1.00 98.19 176 CYS A CA 1
ATOM 1408 C C . CYS A 1 176 ? 7.800 1.977 -16.092 1.00 98.19 176 CYS A C 1
ATOM 1410 O O . CYS A 1 176 ? 7.486 0.889 -16.568 1.00 98.19 176 CYS A O 1
ATOM 1412 N N . ALA A 1 177 ? 6.928 2.743 -15.428 1.00 98.56 177 ALA A N 1
ATOM 1413 C CA . ALA A 1 177 ? 5.535 2.359 -15.210 1.00 98.56 177 ALA A CA 1
ATOM 1414 C C . ALA A 1 177 ? 4.752 2.218 -16.529 1.00 98.56 177 ALA A C 1
ATOM 1416 O O . ALA A 1 177 ? 3.958 1.290 -16.673 1.00 98.56 177 ALA A O 1
ATOM 1417 N N . GLN A 1 178 ? 4.997 3.098 -17.505 1.00 98.62 178 GLN A N 1
ATOM 1418 C CA . GLN A 1 178 ? 4.408 2.989 -18.846 1.00 98.62 178 GLN A CA 1
ATOM 1419 C C . GLN A 1 178 ? 4.910 1.749 -19.593 1.00 98.62 178 GLN A C 1
ATOM 1421 O O . GLN A 1 178 ? 4.110 1.047 -20.205 1.00 98.62 178 GLN A O 1
ATOM 1426 N N . ASN A 1 179 ? 6.208 1.445 -19.511 1.00 98.56 179 ASN A N 1
ATOM 1427 C CA . ASN A 1 179 ? 6.785 0.247 -20.124 1.00 98.56 179 ASN A CA 1
ATOM 1428 C C . ASN A 1 179 ? 6.208 -1.036 -19.488 1.00 98.56 179 ASN A C 1
ATOM 1430 O O . ASN A 1 179 ? 5.789 -1.937 -20.208 1.00 98.56 179 ASN A O 1
ATOM 1434 N N . LEU A 1 180 ? 6.057 -1.083 -18.159 1.00 98.62 180 LEU A N 1
ATOM 1435 C CA . LEU A 1 180 ? 5.346 -2.168 -17.470 1.00 98.62 180 LEU A CA 1
ATOM 1436 C C . LEU A 1 180 ? 3.896 -2.322 -17.955 1.00 98.62 180 LEU A C 1
ATOM 1438 O O . LEU A 1 180 ? 3.453 -3.441 -18.203 1.00 98.62 180 LEU A O 1
ATOM 1442 N N . ALA A 1 181 ? 3.168 -1.217 -18.137 1.00 98.56 181 ALA A N 1
ATOM 1443 C CA . ALA A 1 181 ? 1.816 -1.266 -18.689 1.00 98.56 181 ALA A CA 1
ATOM 1444 C C . ALA A 1 181 ? 1.788 -1.823 -20.123 1.00 98.56 181 ALA A C 1
ATOM 1446 O O . ALA A 1 181 ? 0.935 -2.644 -20.447 1.00 98.56 181 ALA A O 1
ATOM 1447 N N . ALA A 1 182 ? 2.756 -1.442 -20.963 1.00 98.44 182 ALA A N 1
ATOM 1448 C CA . ALA A 1 182 ? 2.896 -1.963 -22.324 1.00 98.44 182 ALA A CA 1
ATOM 1449 C C . ALA A 1 182 ? 3.210 -3.472 -22.367 1.00 98.44 182 ALA A C 1
ATOM 1451 O O . ALA A 1 182 ? 2.885 -4.136 -23.347 1.00 98.44 182 ALA A O 1
ATOM 1452 N N . ARG A 1 183 ? 3.783 -4.029 -21.292 1.00 97.75 183 ARG A N 1
ATOM 1453 C CA . ARG A 1 183 ? 4.005 -5.477 -21.107 1.00 97.75 183 ARG A CA 1
ATOM 1454 C C . ARG A 1 183 ? 2.770 -6.231 -20.599 1.00 97.75 183 ARG A C 1
ATOM 1456 O O . ARG A 1 183 ? 2.858 -7.427 -20.347 1.00 97.75 183 ARG A O 1
ATOM 1463 N N . GLY A 1 184 ? 1.636 -5.552 -20.427 1.00 97.81 184 GLY A N 1
ATOM 1464 C CA . GLY A 1 184 ? 0.368 -6.165 -20.025 1.00 97.81 184 GLY A CA 1
ATOM 1465 C C . GLY A 1 184 ? 0.068 -6.123 -18.525 1.00 97.81 184 GLY A C 1
ATOM 1466 O O . GLY A 1 184 ? -0.997 -6.582 -18.113 1.00 97.81 184 GLY A O 1
ATOM 1467 N N . TYR A 1 185 ? 0.935 -5.541 -17.690 1.00 98.38 185 TYR A N 1
ATOM 1468 C CA . TYR A 1 185 ? 0.607 -5.334 -16.277 1.00 98.38 185 TYR A CA 1
ATOM 1469 C C . TYR A 1 185 ? -0.407 -4.193 -16.125 1.00 98.38 185 TYR A C 1
ATOM 1471 O O . TYR A 1 185 ? -0.234 -3.109 -16.681 1.00 98.38 185 TYR A O 1
ATOM 1479 N N . LYS A 1 186 ? -1.457 -4.392 -15.321 1.00 98.38 186 LYS A N 1
ATOM 1480 C CA . LYS A 1 186 ? -2.464 -3.355 -15.037 1.00 98.38 186 LYS A CA 1
ATOM 1481 C C . LYS A 1 186 ? -1.895 -2.274 -14.102 1.00 98.38 186 LYS A C 1
ATOM 1483 O O . LYS A 1 186 ? -2.127 -2.295 -12.894 1.00 98.38 186 LYS A O 1
ATOM 1488 N N . ILE A 1 187 ? -1.113 -1.339 -14.639 1.00 98.56 187 ILE A N 1
ATOM 1489 C CA . ILE A 1 187 ? -0.504 -0.247 -13.865 1.00 98.56 187 ILE A CA 1
ATOM 1490 C C . ILE A 1 187 ? -1.375 1.008 -13.914 1.00 98.56 187 ILE A C 1
ATOM 1492 O O . ILE A 1 187 ? -1.771 1.473 -14.983 1.00 98.56 187 ILE A O 1
ATOM 1496 N N . ASN A 1 188 ? -1.626 1.628 -12.759 1.00 98.19 188 ASN A N 1
ATOM 1497 C CA . ASN A 1 188 ? -2.307 2.920 -12.714 1.00 98.19 188 ASN A CA 1
ATOM 1498 C C . ASN A 1 188 ? -1.366 4.053 -13.166 1.00 98.19 188 ASN A C 1
ATOM 1500 O O . ASN A 1 188 ? -0.536 4.534 -12.395 1.00 98.19 188 ASN A O 1
ATOM 1504 N N . LEU A 1 189 ? -1.533 4.527 -14.403 1.00 98.31 189 LEU A N 1
ATOM 1505 C CA . LEU A 1 189 ? -0.668 5.548 -15.013 1.00 98.31 189 LEU A CA 1
ATOM 1506 C C . LEU A 1 189 ? -1.038 7.002 -14.667 1.00 98.31 189 LEU A C 1
ATOM 1508 O O . LEU A 1 189 ? -0.557 7.942 -15.308 1.00 98.31 189 LEU A O 1
ATOM 1512 N N . ARG A 1 190 ? -1.897 7.240 -13.665 1.00 98.25 190 ARG A N 1
ATOM 1513 C CA . ARG A 1 190 ? -2.248 8.613 -13.268 1.00 98.25 190 ARG A CA 1
ATOM 1514 C C . ARG A 1 190 ? -0.993 9.364 -12.822 1.00 98.25 190 ARG A C 1
ATOM 1516 O O . ARG A 1 190 ? -0.352 9.006 -11.834 1.00 98.25 190 ARG A O 1
ATOM 1523 N N . ARG A 1 191 ? -0.712 10.486 -13.495 1.00 96.56 191 ARG A N 1
ATOM 1524 C CA . ARG A 1 191 ? 0.473 11.328 -13.248 1.00 96.56 191 ARG A CA 1
ATOM 1525 C C . ARG A 1 191 ? 0.644 11.727 -11.784 1.00 96.56 191 ARG A C 1
ATOM 1527 O O . ARG A 1 191 ? 1.771 11.779 -11.312 1.00 96.56 191 ARG A O 1
ATOM 1534 N N . LYS A 1 192 ? -0.449 11.971 -11.052 1.00 96.94 192 LYS A N 1
ATOM 1535 C CA . LYS A 1 192 ? -0.365 12.370 -9.639 1.00 96.94 192 LYS A CA 1
ATOM 1536 C C . LYS A 1 192 ? 0.263 11.287 -8.747 1.00 96.94 192 LYS A C 1
ATOM 1538 O O . LYS A 1 192 ? 0.964 11.629 -7.806 1.00 96.94 192 LYS A O 1
ATOM 1543 N N . TRP A 1 193 ? 0.042 10.006 -9.051 1.00 97.50 193 TRP A N 1
ATOM 1544 C CA . TRP A 1 193 ? 0.589 8.884 -8.278 1.00 97.50 193 TRP A CA 1
ATOM 1545 C C . TRP A 1 193 ? 2.049 8.635 -8.626 1.00 97.50 193 TRP A C 1
ATOM 1547 O O . TRP A 1 193 ? 2.908 8.661 -7.748 1.00 97.50 193 TRP A O 1
ATOM 1557 N N . LEU A 1 194 ? 2.346 8.531 -9.921 1.00 97.75 194 LEU A N 1
ATOM 1558 C CA . LEU A 1 194 ? 3.717 8.374 -10.402 1.00 97.75 194 LEU A CA 1
ATOM 1559 C C . LEU A 1 194 ? 4.600 9.557 -9.977 1.00 97.75 194 LEU A C 1
ATOM 1561 O O . LEU A 1 194 ? 5.724 9.363 -9.526 1.00 97.75 194 LEU A O 1
ATOM 1565 N N . GLY A 1 195 ? 4.061 10.780 -10.020 1.00 96.06 195 GLY A N 1
ATOM 1566 C CA . GLY A 1 195 ? 4.733 11.991 -9.552 1.00 96.06 195 GLY A CA 1
ATOM 1567 C C . GLY A 1 195 ? 5.030 11.983 -8.051 1.00 96.06 195 GLY A C 1
ATOM 1568 O O . GLY A 1 195 ? 6.059 12.516 -7.642 1.00 96.06 195 GLY A O 1
ATOM 1569 N N . GLN A 1 196 ? 4.203 11.322 -7.234 1.00 96.25 196 GLN A N 1
ATOM 1570 C CA . GLN A 1 196 ? 4.479 11.082 -5.811 1.00 96.25 196 GLN A CA 1
ATOM 1571 C C . GLN A 1 196 ? 5.470 9.932 -5.580 1.00 96.25 196 GLN A C 1
ATOM 1573 O O . GLN A 1 196 ? 6.068 9.859 -4.508 1.00 96.25 196 GLN A O 1
ATOM 1578 N N . GLY A 1 197 ? 5.760 9.133 -6.609 1.00 97.62 197 GLY A N 1
ATOM 1579 C CA . GLY A 1 197 ? 6.643 7.970 -6.540 1.00 97.62 197 GLY A CA 1
ATOM 1580 C C . GLY A 1 197 ? 5.908 6.671 -6.259 1.00 97.62 197 GLY A C 1
ATOM 1581 O O . GLY A 1 197 ? 6.530 5.734 -5.773 1.00 97.62 197 GLY A O 1
ATOM 1582 N N . TRP A 1 198 ? 4.598 6.625 -6.517 1.00 98.38 198 TRP A N 1
ATOM 1583 C CA . TRP A 1 198 ? 3.759 5.458 -6.276 1.00 98.38 198 TRP A CA 1
ATOM 1584 C C . TRP A 1 198 ? 3.499 4.705 -7.573 1.00 98.38 198 TRP A C 1
ATOM 1586 O O . TRP A 1 198 ? 2.948 5.270 -8.519 1.00 98.38 198 TRP A O 1
ATOM 1596 N N . LEU A 1 199 ? 3.850 3.424 -7.597 1.00 98.62 199 LEU A N 1
ATOM 1597 C CA . LEU A 1 199 ? 3.481 2.481 -8.642 1.00 98.62 199 LEU A CA 1
ATOM 1598 C C . LEU A 1 199 ? 2.398 1.562 -8.087 1.00 98.62 199 LEU A C 1
ATOM 1600 O O . LEU A 1 199 ? 2.621 0.842 -7.120 1.00 98.62 199 LEU A O 1
ATOM 1604 N N . ILE A 1 200 ? 1.212 1.624 -8.685 1.00 98.56 200 ILE A N 1
ATOM 1605 C CA . ILE A 1 200 ? 0.041 0.855 -8.256 1.00 98.56 200 ILE A CA 1
ATOM 1606 C C . ILE A 1 200 ? -0.206 -0.216 -9.313 1.00 98.56 200 ILE A C 1
ATOM 1608 O O . ILE A 1 200 ? -0.637 0.113 -10.422 1.00 98.56 200 ILE A O 1
ATOM 1612 N N . TRP A 1 201 ? 0.067 -1.471 -8.966 1.00 98.56 201 TRP A N 1
ATOM 1613 C CA . TRP A 1 201 ? -0.264 -2.632 -9.785 1.00 98.56 201 TRP A CA 1
ATOM 1614 C C . TRP A 1 201 ? -1.615 -3.192 -9.342 1.00 98.56 201 TRP A C 1
ATOM 1616 O O . TRP A 1 201 ? -1.762 -3.651 -8.212 1.00 98.56 201 TRP A O 1
ATOM 1626 N N . GLN A 1 202 ? -2.614 -3.104 -10.216 1.00 98.00 202 GLN A N 1
ATOM 1627 C CA . GLN A 1 202 ? -3.968 -3.587 -9.963 1.00 98.00 202 GLN A CA 1
ATOM 1628 C C . GLN A 1 202 ? -4.042 -5.092 -10.239 1.00 98.00 202 GLN A C 1
ATOM 1630 O O . GLN A 1 202 ? -3.594 -5.553 -11.290 1.00 98.00 202 GLN A O 1
ATOM 1635 N N . LEU A 1 203 ? -4.600 -5.845 -9.291 1.00 93.00 203 LEU A N 1
ATOM 1636 C CA . LEU A 1 203 ? -4.653 -7.311 -9.328 1.00 93.00 203 LEU A CA 1
ATOM 1637 C C . LEU A 1 203 ? -6.057 -7.852 -9.637 1.00 93.00 203 LEU A C 1
ATOM 1639 O O . LEU A 1 203 ? -6.185 -9.014 -10.013 1.00 93.00 203 LEU A O 1
ATOM 1643 N N . ASN A 1 204 ? -7.071 -6.981 -9.581 1.00 70.38 204 ASN A N 1
ATOM 1644 C CA . ASN A 1 204 ? -8.456 -7.261 -9.973 1.00 70.38 204 ASN A CA 1
ATOM 1645 C C . ASN A 1 204 ? -8.801 -6.655 -11.336 1.00 70.38 204 ASN A C 1
ATOM 1647 O O . ASN A 1 204 ? -8.262 -5.585 -11.708 1.00 70.38 204 ASN A O 1
#

pLDDT: mean 93.1, std 7.12, range [66.62, 98.62]

Sequence (204 aa):
MPVLGVEIDPERVAHAQPYADAQTFFRLGGFNLPLQKWPDGQPETVRLMRAFNVLRQYEESAVFSAYERLAHYVLPGGLLIEGTSDPFGRIWAANVLRRPLEDTGGSVWQTEALVFSASFRAGFDPGQFQTVLPKNYIHRMVPGEAIYDFFGAWKAAAQETQAYKVWGLRQWFGVCAQNLAARGYKINLRRKWLGQGWLIWQLN

Secondary structure (DSSP, 8-state):
--EEEEES-HHHHHHHGGG--SSEEEEE-SSS----B-TTSPBP-EEEEEEESSGGGS-HHHHHHHHHHHHTTEEEEEEEEEEEE-TTSSEEEEEEEE--SS--SS-SSEEEEEEEEE--BTB--GGGGGGG--HHHHTT-STTSHHHHHHHHHHHHHHHTGGGGGG-HHHHHHHHHHHHHHTT--B---HHHHHHTEEEEE--

Foldseek 3Di:
DADEAEDQDVVVLVVCVVVDDPRYYYDHDDLQDPWDADPVRHTDAAQEAEAEPRCPPPDPVRVQVSVLSNLVRHAAQGWYWYKYADPVNQKIKTWIWTQHNDCPVDRRTDTFWIKIAHNCPVHDDLCVCLVTGDPVCNVVCDPPGPVVVLSVLLNVLLVVLVVQCVVPDLRSQLSSLVSSVVVVFQWDSPSVQSNRRMTITTPD

Radius of gyration: 18.92 Å; chains: 1; bounding box: 44×36×50 Å